Protein 2GUH (pdb70)

Secondary structure (DSSP, 8-state):
--HHHHHHHHHHHHHHHHHHS-GGG--HHHHHHHHTS-HHHHHHHHSSHHHHHHHHT--HHHHHHHT-S-STTTTT-----S---TT-SHHHHHH---TT-HHHHHHHHHHHH--HHHHHH--SS-HHHHHHH---HHHH-----TT--S-HHHHHHHHHHHHHHHHHT-/-HHHHHHHHHHHHHHHHHHS-GGG--HHHHHHHHTS-HHHHHHHHSSHHHHHHHHT--HHHHHHHT-S-STTTTT-----S---TT-SHHHHHH--TT-HHHHHHHHHHHHH--HHHHTT--SS-HHHHHHH---HHHH-----TT--S-HHHHHHHHHHHHHHHHH--

InterPro domains:
  IPR001647 DNA-binding HTH domain, TetR-type [PF00440] (22-68)
  IPR001647 DNA-binding HTH domain, TetR-type [PR00455] (22-35)
  IPR001647 DNA-binding HTH domain, TetR-type [PR00455] (43-66)
  IPR001647 DNA-binding HTH domain, TetR-type [PS50977] (16-76)
  IPR009057 Homedomain-like superfamily [SSF46689] (10-73)
  IPR036271 Tetracyclin repressor-like, C-terminal domain superfamily [SSF48498] (83-190)
  IPR041678 Tetracyclin repressor-like, C-terminal domain 16 [PF17920] (84-188)
  IPR050109 HTH-type, TetR-like transcriptional regulator [PTHR30055] (5-187)

Foldseek 3Di:
DDLVLLVVLLLVLLLVVLLPDALVPDDLCNSCVNSVHHSVSCCVVQNDSVSSLLVNLQCLVVCCQLVDDDLVCSLLCLLLQDQDALSPPSLVSSLVNDDPDVSNVSSVVNVLVSCVSQLVRADEPPSSVLSVVCVSVVSNPCHCDPPPDDHSVVSSVPGSVVNSVSRHYD/DCVLLVVLLLVLLLVDLLPDAPVPDDLCSSCVSSVHHSVVCCVVQVGNVSSLVVNLQCLVVLCQLQPDDLVCSLLCLLLQPQDALSPPSLVSSLCNPPVVVSNVSSVVNVLVSLVSLLVRADEPPSSVLSVVCVSVVNNPCHCDVVDDDHSVVSSVPGSVVNSDSRHYD

CATH classification: 1.10.357.10

B-factor: mean 20.3, std 11.41, range [4.67, 161.74]

Nearest PDB structures (foldseek):
  2guh-assembly1_B  TM=9.787E-01  e=1.534E-20  Rhodococcus jostii RHA1
  2fbq-assembly1_A-2  TM=5.665E-01  e=4.451E-04  Pseudomonas aeruginosa
  5cxg-assembly2_D  TM=4.916E-01  e=7.128E-04  Mycobacterium tuberculosis H37Rv
  3mvp-assembly1_A  TM=4.834E-01  e=3.534E-03  Streptococcus mutans UA159
  3bjb-assembly3_E  TM=4.569E-01  e=5.933E-03  Rhodococcus jostii RHA1

Radius of gyration: 21.1 Å; Cα contacts (8 Å, |Δi|>4): 459; chains: 2; bounding box: 45×63×52 Å

Organism: Rhodococcus jostii (strain RHA1) (NCBI:txid101510)

Sequence (339 aa):
RTAEEQQSRRSLIVDDAAGRRAFATRRPYRREITLKDIAEDAGVSAPLIIKYFGSKEEQQLFDALLVDFRAAAEEIVFSGPLDGLGERVSSFARPLEPYKPLSLLNILFSSGPSEESSSRRKKLRRANYSAQIDALAERLPGRRDARLRAELVSLTGLAVRRKQEEHHATGTPEEVVAHYAPLVQELLDGGTAEQSRSLIVDAAGRRAFATRPYREITLKDIAEDDAGVSAPLIIKYFGSKEQQLFDALLVDFRAAAEEIVFSGPLDGLGERVSSFARPLEPYKPLSLNILFSSGPSEEESSRKLRRANYSAQIDDALAERRLPGRRDARLRAELVSLTGLAVRRKQEEHATGTPEEVVAHYAPLVQEELLDGG

Structure (mmCIF, N/CA/C/O backbone):
data_2GUH
#
_entry.id   2GUH
#
_cell.length_a   42.259
_cell.length_b   72.130
_cell.length_c   133.875
_cell.angle_alpha   90.00
_cell.angle_beta   90.00
_cell.angle_gamma   90.00
#
_symmetry.space_group_name_H-M   'P 21 21 21'
#
loop_
_entity.id
_entity.type
_entity.pdbx_description
1 polymer 'Putative TetR-family transcriptional regulator'
2 non-polymer 'MAGNESIUM ION'
3 non-polymer 1,2-ETHANEDIOL
4 water water
#
loop_
_atom_site.group_PDB
_atom_site.id
_atom_site.type_symbol
_atom_site.label_atom_id
_atom_site.label_alt_id
_atom_site.label_comp_id
_atom_site.label_asym_id
_atom_site.label_entity_id
_atom_site.label_seq_id
_atom_site.pdbx_PDB_ins_code
_atom_site.Cartn_x
_atom_site.Cartn_y
_atom_site.Cartn_z
_atom_site.occupancy
_atom_site.B_iso_or_equiv
_atom_site.auth_seq_id
_atom_site.auth_comp_id
_atom_site.auth_asym_id
_atom_site.auth_atom_id
_atom_site.pdbx_PDB_model_num
ATOM 1 N N . ARG A 1 35 ? 39.631 -4.926 8.981 1.00 34.79 13 ARG A N 1
ATOM 2 C CA . ARG A 1 35 ? 38.852 -6.077 9.542 1.00 34.42 13 ARG A CA 1
ATOM 3 C C . ARG A 1 35 ? 37.353 -5.927 9.260 1.00 33.18 13 ARG A C 1
ATOM 4 O O . ARG A 1 35 ? 36.917 -6.002 8.107 1.00 33.27 13 ARG A O 1
ATOM 12 N N . THR A 1 36 ? 36.573 -5.718 10.317 1.00 31.59 14 THR A N 1
ATOM 13 C CA . THR A 1 36 ? 35.141 -5.449 10.196 1.00 30.27 14 THR A CA 1
ATOM 14 C C . THR A 1 36 ? 34.872 -4.026 9.670 1.00 29.16 14 THR A C 1
ATOM 15 O O . THR A 1 36 ? 35.793 -3.196 9.583 1.00 29.16 14 THR A O 1
ATOM 19 N N . ALA A 1 37 ? 33.609 -3.746 9.342 1.00 27.24 15 ALA A N 1
ATOM 20 C CA . ALA A 1 37 ? 33.157 -2.388 9.025 1.00 25.67 15 ALA A CA 1
ATOM 21 C C . ALA A 1 37 ? 33.424 -1.448 10.206 1.00 25.03 15 ALA A C 1
ATOM 22 O O . ALA A 1 37 ? 33.859 -0.311 10.022 1.00 23.97 15 ALA A O 1
ATOM 24 N N A GLU A 1 38 ? 33.111 -1.932 11.409 0.60 24.78 16 GLU A N 1
ATOM 25 N N B GLU A 1 38 ? 33.210 -1.965 11.414 0.40 24.22 16 GLU A N 1
ATOM 26 C CA A GLU A 1 38 ? 33.278 -1.169 12.646 0.60 24.99 16 GLU A CA 1
ATOM 27 C CA B GLU A 1 38 ? 33.485 -1.250 12.659 0.40 23.73 16 GLU A CA 1
ATOM 28 C C A GLU A 1 38 ? 34.741 -0.760 12.841 0.60 24.01 16 GLU A C 1
ATOM 29 C C B GLU A 1 38 ? 34.971 -0.915 12.800 0.40 23.20 16 GLU A C 1
ATOM 30 O O A GLU A 1 38 ? 35.033 0.392 13.198 0.60 23.60 16 GLU A O 1
ATOM 31 O O B GLU A 1 38 ? 35.342 0.208 13.183 0.40 22.84 16 GLU A O 1
ATOM 42 N N A GLN A 1 39 ? 35.654 -1.683 12.544 0.60 23.23 17 GLN A N 1
ATOM 43 N N B GLN A 1 39 ? 35.825 -1.882 12.475 0.40 22.74 17 GLN A N 1
ATOM 44 C CA A GLN A 1 39 ? 37.097 -1.429 12.644 0.60 22.49 17 GLN A CA 1
ATOM 45 C CA B GLN A 1 39 ? 37.264 -1.646 12.508 0.40 22.32 17 GLN A CA 1
ATOM 46 C C A GLN A 1 39 ? 37.701 -0.562 11.503 0.60 21.81 17 GLN A C 1
ATOM 47 C C B GLN A 1 39 ? 37.646 -0.543 11.522 0.40 21.57 17 GLN A C 1
ATOM 48 O O A GLN A 1 39 ? 38.646 0.208 11.739 0.60 21.86 17 GLN A O 1
ATOM 49 O O B GLN A 1 39 ? 38.354 0.403 11.880 0.40 21.44 17 GLN A O 1
ATOM 60 N N . SER A 1 40 ? 37.150 -0.662 10.290 1.00 20.60 18 SER A N 1
ATOM 61 C CA . SER A 1 40 ? 37.482 0.286 9.218 1.00 18.94 18 SER A CA 1
ATOM 62 C C . SER A 1 40 ? 37.047 1.709 9.593 1.00 17.37 18 SER A C 1
ATOM 63 O O . SER A 1 40 ? 37.799 2.669 9.388 1.00 17.12 18 SER A O 1
ATOM 66 N N A ARG A 1 41 ? 35.838 1.831 10.137 0.50 16.83 19 ARG A N 1
ATOM 67 N N B ARG A 1 41 ? 35.832 1.843 10.126 0.50 16.84 19 ARG A N 1
ATOM 68 C CA A ARG A 1 41 ? 35.322 3.119 10.560 0.50 16.01 19 ARG A CA 1
ATOM 69 C CA B ARG A 1 41 ? 35.329 3.139 10.567 0.50 16.01 19 ARG A CA 1
ATOM 70 C C A ARG A 1 41 ? 36.216 3.725 11.650 0.50 15.65 19 ARG A C 1
ATOM 71 C C B ARG A 1 41 ? 36.250 3.726 11.637 0.50 15.65 19 ARG A C 1
ATOM 72 O O A ARG A 1 41 ? 36.530 4.916 11.619 0.50 15.22 19 ARG A O 1
ATOM 73 O O B ARG A 1 41 ? 36.611 4.903 11.585 0.50 15.10 19 ARG A O 1
ATOM 88 N N . SER A 1 42 ? 36.665 2.886 12.582 1.00 15.71 20 SER A N 1
ATOM 89 C CA . SER A 1 42 ? 37.562 3.341 13.666 1.00 15.50 20 SER A CA 1
ATOM 90 C C . SER A 1 42 ? 38.867 3.922 13.117 1.00 15.04 20 SER A C 1
ATOM 91 O O . SER A 1 42 ? 39.328 4.985 13.568 1.00 14.84 20 SER A O 1
ATOM 94 N N . LEU A 1 43 ? 39.448 3.252 12.128 1.00 14.60 21 LEU A N 1
ATOM 95 C CA . LEU A 1 43 ? 40.695 3.696 11.523 1.00 14.51 21 LEU A CA 1
ATOM 96 C C . LEU A 1 43 ? 40.504 5.035 10.795 1.00 13.57 21 LEU A C 1
ATOM 97 O O . LEU A 1 43 ? 41.348 5.929 10.895 1.00 13.63 21 LEU A O 1
ATOM 102 N N . ILE A 1 44 ? 39.394 5.153 10.057 1.00 12.92 22 ILE A N 1
ATOM 103 C CA . ILE A 1 44 ? 39.035 6.386 9.353 1.00 12.17 22 ILE A CA 1
ATOM 104 C C . ILE A 1 44 ? 38.861 7.560 10.327 1.00 12.02 22 ILE A C 1
ATOM 105 O O . ILE A 1 44 ? 39.396 8.629 10.091 1.00 11.49 22 ILE A O 1
ATOM 110 N N . VAL A 1 45 ? 38.116 7.336 11.409 1.00 12.48 23 VAL A N 1
ATOM 111 C CA . VAL A 1 45 ? 37.821 8.380 12.382 1.00 13.42 23 VAL A CA 1
ATOM 112 C C . VAL A 1 45 ? 39.129 8.817 13.044 1.00 12.80 23 VAL A C 1
ATOM 113 O O . VAL A 1 45 ? 39.365 10.021 13.220 1.00 12.99 23 VAL A O 1
ATOM 117 N N A ASP A 1 46 ? 39.990 7.857 13.384 0.30 13.12 24 ASP A N 1
ATOM 118 N N B ASP A 1 46 ? 39.982 7.861 13.380 0.70 13.43 24 ASP A N 1
ATOM 119 C CA A ASP A 1 46 ? 41.306 8.163 13.965 0.30 13.26 24 ASP A CA 1
ATOM 120 C CA B ASP A 1 46 ? 41.263 8.208 13.977 0.70 13.99 24 ASP A CA 1
ATOM 121 C C A ASP A 1 46 ? 42.159 9.026 13.033 0.30 13.08 24 ASP A C 1
ATOM 122 C C B ASP A 1 46 ? 42.079 9.086 13.013 0.70 13.58 24 ASP A C 1
ATOM 123 O O A ASP A 1 46 ? 42.741 10.025 13.455 0.30 13.56 24 ASP A O 1
ATOM 124 O O B ASP A 1 46 ? 42.520 10.169 13.384 0.70 14.33 24 ASP A O 1
ATOM 133 N N . ALA A 1 47 ? 42.218 8.637 11.760 1.00 12.66 25 ALA A N 1
ATOM 134 C CA . ALA A 1 47 ? 43.014 9.361 10.787 1.00 12.02 25 ALA A CA 1
ATOM 135 C C . ALA A 1 47 ? 42.388 10.727 10.460 1.00 11.31 25 ALA A C 1
ATOM 136 O O . ALA A 1 47 ? 43.102 11.708 10.270 1.00 11.24 25 ALA A O 1
ATOM 138 N N . ALA A 1 48 ? 41.056 10.778 10.379 1.00 10.51 26 ALA A N 1
ATOM 139 C CA . ALA A 1 48 ? 40.377 12.025 10.040 1.00 10.63 26 ALA A CA 1
ATOM 140 C C . ALA A 1 48 ? 40.525 13.041 11.142 1.00 10.69 26 ALA A C 1
ATOM 141 O O . ALA A 1 48 ? 40.776 14.208 10.867 1.00 10.73 26 ALA A O 1
ATOM 143 N N . GLY A 1 49 ? 40.328 12.608 12.389 1.00 10.77 27 GLY A N 1
ATOM 144 C CA . GLY A 1 49 ? 40.536 13.510 13.523 1.00 11.82 27 GLY A CA 1
ATOM 145 C C . GLY A 1 49 ? 41.935 14.080 13.508 1.00 11.73 27 GLY A C 1
ATOM 146 O O . GLY A 1 49 ? 42.101 15.293 13.677 1.00 12.62 27 GLY A O 1
ATOM 147 N N A ARG A 1 50 ? 42.943 13.235 13.308 0.60 11.16 28 ARG A N 1
ATOM 148 N N B ARG A 1 50 ? 42.928 13.210 13.291 0.40 11.51 28 ARG A N 1
ATOM 149 C CA A ARG A 1 50 ? 44.314 13.723 13.278 0.60 11.90 28 ARG A CA 1
ATOM 150 C CA B ARG A 1 50 ? 44.345 13.590 13.225 0.40 12.07 28 ARG A CA 1
ATOM 151 C C A ARG A 1 50 ? 44.484 14.756 12.164 0.60 11.22 28 ARG A C 1
ATOM 152 C C B ARG A 1 50 ? 44.622 14.619 12.126 0.40 11.49 28 ARG A C 1
ATOM 153 O O A ARG A 1 50 ? 44.986 15.857 12.399 0.60 11.91 28 ARG A O 1
ATOM 154 O O B ARG A 1 50 ? 45.373 15.565 12.333 0.40 12.19 28 ARG A O 1
ATOM 169 N N . ALA A 1 51 ? 44.018 14.427 10.953 1.00 10.86 29 ALA A N 1
ATOM 170 C CA . ALA A 1 51 ? 44.182 15.372 9.856 1.00 10.99 29 ALA A CA 1
ATOM 171 C C . ALA A 1 51 ? 43.540 16.735 10.135 1.00 11.35 29 ALA A C 1
ATOM 172 O O . ALA A 1 51 ? 44.174 17.770 10.018 1.00 11.52 29 ALA A O 1
ATOM 174 N N . PHE A 1 52 ? 42.267 16.730 10.509 1.00 11.07 30 PHE A N 1
ATOM 175 C CA . PHE A 1 52 ? 41.566 17.990 10.748 1.00 11.45 30 PHE A CA 1
ATOM 176 C C . PHE A 1 52 ? 42.129 18.773 11.916 1.00 11.23 30 PHE A C 1
ATOM 177 O O . PHE A 1 52 ? 41.954 19.997 11.964 1.00 11.83 30 PHE A O 1
ATOM 185 N N . ALA A 1 53 ? 42.752 18.070 12.868 1.00 11.16 31 ALA A N 1
ATOM 186 C CA . ALA A 1 53 ? 43.321 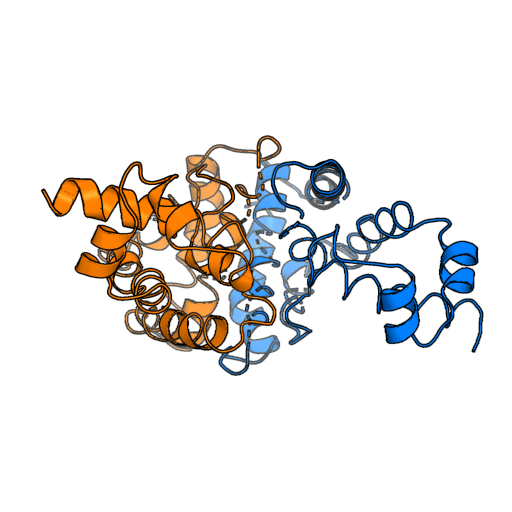18.719 14.038 1.00 12.00 31 ALA A CA 1
ATOM 187 C C . ALA A 1 53 ? 44.763 19.202 13.810 1.00 12.38 31 ALA A C 1
ATOM 188 O O . ALA A 1 53 ? 45.341 19.840 14.704 1.00 13.53 31 ALA A O 1
ATOM 190 N N . THR A 1 54 ? 45.344 18.905 12.643 1.00 13.30 32 THR A N 1
ATOM 191 C CA . THR A 1 54 ? 46.761 19.225 12.422 1.00 13.85 32 THR A CA 1
ATOM 192 C C . THR A 1 54 ? 47.098 20.011 11.151 1.00 15.03 32 THR A C 1
ATOM 193 O O . THR A 1 54 ? 48.210 20.535 11.019 1.00 15.62 32 THR A O 1
ATOM 197 N N A ARG A 1 55 ? 46.150 20.073 10.218 0.50 14.99 33 ARG A N 1
ATOM 198 N N B ARG A 1 55 ? 46.156 20.123 10.231 0.50 14.59 33 ARG A N 1
ATOM 199 C CA A ARG A 1 55 ? 46.329 20.838 8.970 0.50 16.34 33 ARG A CA 1
ATOM 200 C CA B ARG A 1 55 ? 46.398 21.006 9.094 0.50 15.31 33 ARG A CA 1
ATOM 201 C C A ARG A 1 55 ? 45.081 21.653 8.626 0.50 16.47 33 ARG A C 1
ATOM 202 C C B ARG A 1 55 ? 45.117 21.660 8.620 0.50 16.10 33 ARG A C 1
ATOM 203 O O A ARG A 1 55 ? 43.984 21.314 9.089 0.50 15.69 33 ARG A O 1
ATOM 204 O O B ARG A 1 55 ? 44.025 21.212 8.980 0.50 15.51 33 ARG A O 1
ATOM 219 N N . PRO A 1 56 ? 45.247 22.772 7.881 1.00 16.80 34 PRO A N 1
ATOM 220 C CA . PRO A 1 56 ? 44.085 23.542 7.431 1.00 18.25 34 PRO A CA 1
ATOM 221 C C . PRO A 1 56 ? 43.086 22.690 6.671 1.00 19.90 34 PRO A C 1
ATOM 222 O O . PRO A 1 56 ? 43.480 21.822 5.885 1.00 18.69 34 PRO A O 1
ATOM 226 N N . TYR A 1 57 ? 41.807 22.950 6.930 1.00 23.03 35 TYR A N 1
ATOM 227 C CA . TYR A 1 57 ? 40.708 22.256 6.274 1.00 26.61 35 TYR A CA 1
ATOM 228 C C . TYR A 1 57 ? 40.911 22.086 4.762 1.00 27.27 35 TYR A C 1
ATOM 229 O O . TYR A 1 57 ? 40.672 21.002 4.220 1.00 27.97 35 TYR A O 1
ATOM 238 N N A ARG A 1 58 ? 41.371 23.149 4.099 0.50 27.71 36 ARG A N 1
ATOM 239 N N B ARG A 1 58 ? 41.355 23.157 4.096 0.50 27.72 36 ARG A N 1
ATOM 240 C CA A ARG A 1 58 ? 41.565 23.145 2.644 0.50 27.71 36 ARG A CA 1
ATOM 241 C CA B ARG A 1 58 ? 41.583 23.154 2.642 0.50 27.73 36 ARG A CA 1
ATOM 242 C C A ARG A 1 58 ? 42.706 22.240 2.138 0.50 27.52 36 ARG A C 1
ATOM 243 C C B ARG A 1 58 ? 42.680 22.194 2.156 0.50 27.53 36 ARG A C 1
ATOM 244 O O A ARG A 1 58 ? 42.700 21.828 0.973 0.50 27.94 36 ARG A O 1
ATOM 245 O O B ARG A 1 58 ? 42.614 21.694 1.029 0.50 27.98 36 ARG A O 1
ATOM 260 N N . GLU A 1 59 ? 43.679 21.946 3.005 1.00 27.01 37 GLU A N 1
ATOM 261 C CA . GLU A 1 59 ? 44.834 21.097 2.659 1.00 26.27 37 GLU A CA 1
ATOM 262 C C . GLU A 1 59 ? 44.593 19.606 2.947 1.00 24.72 37 GLU A C 1
ATOM 263 O O . GLU A 1 59 ? 45.540 18.813 3.014 1.00 25.33 37 GLU A O 1
ATOM 269 N N . ILE A 1 60 ? 43.333 19.235 3.148 1.00 22.49 38 ILE A N 1
ATOM 270 C CA . ILE A 1 60 ? 43.000 17.864 3.501 1.00 19.73 38 ILE A CA 1
ATOM 271 C C . ILE A 1 60 ? 42.160 17.209 2.418 1.00 18.86 38 ILE A C 1
ATOM 272 O O . ILE A 1 60 ? 41.129 17.752 2.037 1.00 19.34 38 ILE A O 1
ATOM 277 N N . THR A 1 61 ? 42.605 16.041 1.965 1.00 18.14 39 THR A N 1
ATOM 278 C CA . THR A 1 61 ? 41.842 15.229 1.021 1.00 17.42 39 THR A CA 1
ATOM 279 C C . THR A 1 61 ? 41.445 13.893 1.642 1.00 16.55 39 THR A C 1
ATOM 280 O O . THR A 1 61 ? 42.126 13.375 2.546 1.00 16.29 39 THR A O 1
ATOM 284 N N . LEU A 1 62 ? 40.341 13.335 1.159 1.00 15.37 40 LEU A N 1
ATOM 285 C CA . LEU A 1 62 ? 39.948 11.983 1.545 1.00 14.91 40 LEU A CA 1
ATOM 286 C C . LEU A 1 62 ? 40.997 10.962 1.158 1.00 15.33 40 LEU A C 1
ATOM 287 O O . LEU A 1 62 ? 41.179 9.975 1.858 1.00 15.04 40 LEU A O 1
ATOM 292 N N . LYS A 1 63 ? 41.671 11.176 0.024 1.00 15.43 41 LYS A N 1
ATOM 293 C CA . LYS A 1 63 ? 42.762 10.290 -0.362 1.00 16.96 41 LYS A CA 1
ATOM 294 C C . LYS A 1 63 ? 43.843 10.229 0.718 1.00 16.77 41 LYS A C 1
ATOM 295 O O . LYS A 1 63 ? 44.288 9.148 1.092 1.00 17.55 41 LYS A O 1
ATOM 301 N N . ASP A 1 64 ? 44.246 11.385 1.223 1.00 17.34 42 ASP A N 1
ATOM 302 C CA . ASP A 1 64 ? 45.272 11.417 2.254 1.00 18.01 42 ASP A CA 1
ATOM 303 C C . ASP A 1 64 ? 44.805 10.796 3.579 1.00 16.92 42 ASP A C 1
ATOM 304 O O . ASP A 1 64 ? 45.556 10.031 4.200 1.00 17.51 42 ASP A O 1
ATOM 309 N N . ILE A 1 65 ? 43.571 11.088 3.990 1.00 15.53 43 ILE A N 1
ATOM 310 C CA . ILE A 1 65 ? 42.990 10.421 5.167 1.00 14.77 43 ILE A CA 1
ATOM 311 C C . ILE A 1 65 ? 42.965 8.896 4.991 1.00 15.09 43 ILE A C 1
ATOM 312 O O . ILE A 1 65 ? 43.357 8.159 5.894 1.00 14.97 43 ILE A O 1
ATOM 317 N N . ALA A 1 66 ? 42.535 8.435 3.812 1.00 15.16 44 ALA A N 1
ATOM 318 C CA . ALA A 1 66 ? 42.490 7.014 3.502 1.00 15.97 44 ALA A CA 1
ATOM 319 C C . ALA A 1 66 ? 43.890 6.387 3.578 1.00 16.43 44 ALA A C 1
ATOM 320 O O . ALA A 1 66 ? 44.056 5.304 4.128 1.00 17.08 44 ALA A O 1
ATOM 322 N N . GLU A 1 67 ? 44.884 7.094 3.047 1.00 17.81 45 GLU A N 1
ATOM 323 C CA . GLU A 1 67 ? 46.264 6.609 3.045 1.00 20.62 45 GLU A CA 1
ATOM 324 C C . GLU A 1 67 ? 46.749 6.432 4.484 1.00 20.24 45 GLU A C 1
ATOM 325 O O . GLU A 1 67 ? 47.264 5.381 4.850 1.00 20.79 45 GLU A O 1
ATOM 331 N N . ASP A 1 68 ? 46.519 7.440 5.313 1.00 20.46 46 ASP A N 1
ATOM 332 C CA . ASP A 1 68 ? 46.876 7.352 6.727 1.00 20.80 46 ASP A CA 1
ATOM 333 C C . ASP A 1 68 ? 46.109 6.250 7.483 1.00 20.04 46 ASP A C 1
ATOM 334 O O . ASP A 1 68 ? 46.672 5.595 8.361 1.00 20.30 46 ASP A O 1
ATOM 339 N N . ALA A 1 69 ? 44.827 6.056 7.154 1.00 19.42 47 ALA A N 1
ATOM 340 C CA . ALA A 1 69 ? 43.990 5.056 7.834 1.00 18.96 47 ALA A CA 1
ATOM 341 C C . ALA A 1 69 ? 44.314 3.631 7.385 1.00 19.53 47 ALA A C 1
ATOM 342 O O . ALA A 1 69 ? 44.067 2.666 8.113 1.00 20.26 47 ALA A O 1
ATOM 344 N N . GLY A 1 70 ? 44.848 3.515 6.173 1.00 19.48 48 GLY A N 1
ATOM 345 C CA . GLY A 1 70 ? 45.134 2.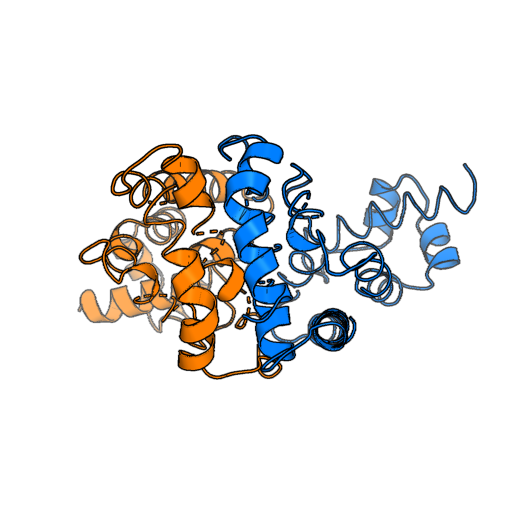223 5.573 1.00 20.34 48 GLY A CA 1
ATOM 346 C C . GLY A 1 70 ? 43.898 1.609 4.947 1.00 21.11 48 GLY A C 1
ATOM 347 O O . GLY A 1 70 ? 43.798 0.384 4.821 1.00 21.04 48 GLY A O 1
ATOM 348 N N . VAL A 1 71 ? 42.956 2.463 4.559 1.00 20.65 49 VAL A N 1
ATOM 349 C CA . VAL A 1 71 ? 41.746 2.026 3.879 1.00 21.42 49 VAL A CA 1
ATOM 350 C C . VAL A 1 71 ? 41.714 2.708 2.507 1.00 21.28 49 VAL A C 1
ATOM 351 O O . VAL A 1 71 ? 42.661 3.406 2.134 1.00 22.34 49 VAL A O 1
ATOM 355 N N . SER A 1 72 ? 40.648 2.504 1.747 1.00 20.87 50 SER A N 1
ATOM 356 C CA . SER A 1 72 ? 40.517 3.206 0.488 1.00 20.13 50 SER A CA 1
ATOM 357 C C . SER A 1 72 ? 39.573 4.383 0.631 1.00 18.74 50 SER A C 1
ATOM 358 O O . SER A 1 72 ? 38.706 4.387 1.501 1.00 18.93 50 SER A O 1
ATOM 361 N N . ALA A 1 73 ? 39.752 5.398 -0.207 1.00 17.87 51 ALA A N 1
ATOM 362 C CA . ALA A 1 73 ? 38.864 6.547 -0.162 1.00 15.92 51 ALA A CA 1
ATOM 363 C C . ALA A 1 73 ? 37.391 6.201 -0.427 1.00 15.03 51 ALA A C 1
ATOM 364 O O . ALA A 1 73 ? 36.515 6.760 0.228 1.00 13.82 51 ALA A O 1
ATOM 366 N N . PRO A 1 74 ? 37.097 5.305 -1.402 1.00 13.75 52 PRO A N 1
ATOM 367 C CA . PRO A 1 74 ? 35.688 4.907 -1.525 1.00 13.19 52 PRO A CA 1
ATOM 368 C C . PRO A 1 74 ? 35.059 4.362 -0.246 1.00 13.28 52 PRO A C 1
ATOM 369 O O . PRO A 1 74 ? 33.849 4.516 -0.026 1.00 12.71 52 PRO A O 1
ATOM 373 N N . LEU A 1 75 ? 35.872 3.743 0.610 1.00 14.57 53 LEU A N 1
ATOM 374 C CA . LEU A 1 75 ? 35.357 3.260 1.866 1.00 15.95 53 LEU A CA 1
ATOM 375 C C . LEU A 1 75 ? 34.943 4.426 2.783 1.00 15.52 53 LEU A C 1
ATOM 376 O O . LEU A 1 75 ? 33.910 4.365 3.454 1.00 16.25 53 LEU A O 1
ATOM 381 N N . ILE A 1 76 ? 35.729 5.498 2.798 1.00 14.37 54 ILE A N 1
ATOM 382 C CA . ILE A 1 76 ? 35.346 6.686 3.567 1.00 14.10 54 ILE A CA 1
ATOM 383 C C . ILE A 1 76 ? 34.005 7.220 3.063 1.00 14.19 54 ILE A C 1
ATOM 384 O O . ILE A 1 76 ? 33.141 7.563 3.856 1.00 15.05 54 ILE A O 1
ATOM 389 N N . ILE A 1 77 ? 33.807 7.241 1.742 1.00 14.30 55 ILE A N 1
ATOM 390 C CA . ILE A 1 77 ? 32.541 7.713 1.181 1.00 15.22 55 ILE A CA 1
ATOM 391 C C . ILE A 1 77 ? 31.351 6.815 1.570 1.00 15.83 55 ILE A C 1
ATOM 392 O O . ILE A 1 77 ? 30.271 7.313 1.892 1.00 16.18 55 ILE A O 1
ATOM 397 N N . LYS A 1 78 ? 31.572 5.503 1.568 1.00 16.32 56 LYS A N 1
ATOM 398 C CA . LYS A 1 78 ? 30.565 4.534 2.004 1.00 17.74 56 LYS A CA 1
ATOM 399 C C . LYS A 1 78 ? 30.074 4.842 3.416 1.00 18.09 56 LYS A C 1
ATOM 400 O O . LYS A 1 78 ? 28.877 4.838 3.685 1.00 17.74 56 LYS A O 1
ATOM 406 N N . TYR A 1 79 ? 31.017 5.107 4.310 1.00 18.26 57 TYR A N 1
ATOM 407 C CA . TYR A 1 79 ? 30.690 5.269 5.719 1.00 19.35 57 TYR A CA 1
ATOM 408 C C . TYR A 1 79 ? 30.297 6.679 6.111 1.00 19.54 57 TYR A C 1
ATOM 409 O O . TYR A 1 79 ? 29.557 6.863 7.077 1.00 19.43 57 TYR A O 1
ATOM 418 N N . PHE A 1 80 ? 30.800 7.673 5.378 1.00 19.40 58 PHE A N 1
ATOM 419 C CA . PHE A 1 80 ? 30.602 9.077 5.751 1.00 20.40 58 PHE A CA 1
ATOM 420 C C . PHE A 1 80 ? 30.004 9.987 4.694 1.00 20.86 58 PHE A C 1
ATOM 421 O O . PHE A 1 80 ? 29.538 11.069 5.024 1.00 22.25 58 PHE A O 1
ATOM 429 N N . GLY A 1 81 ? 30.020 9.573 3.432 1.00 19.98 59 GLY A N 1
ATOM 430 C CA . GLY A 1 81 ? 29.355 10.336 2.379 1.00 18.88 59 GLY A CA 1
ATOM 431 C C . GLY A 1 81 ? 30.200 11.351 1.637 1.00 18.06 59 GLY A C 1
ATOM 432 O O . GLY A 1 81 ? 30.173 11.404 0.415 1.00 18.44 59 GLY A O 1
ATOM 433 N N . SER A 1 82 ? 30.949 12.168 2.374 1.00 15.72 60 SER A N 1
ATOM 434 C CA . SER A 1 82 ? 31.736 13.256 1.786 1.00 15.38 60 SER A CA 1
ATOM 435 C C . SER A 1 82 ? 32.709 13.798 2.824 1.00 15.37 60 SER A C 1
ATOM 436 O O . SER A 1 82 ? 32.556 13.511 4.006 1.00 15.35 60 SER A O 1
ATOM 439 N N . LYS A 1 83 ? 33.682 14.595 2.383 1.00 15.38 61 LYS A N 1
ATOM 440 C CA . LYS A 1 83 ? 34.616 15.283 3.283 1.00 16.20 61 LYS A CA 1
ATOM 441 C C . LYS A 1 83 ? 33.871 16.168 4.299 1.00 15.69 61 LYS A C 1
ATOM 442 O O . LYS A 1 83 ? 34.186 16.147 5.489 1.00 15.47 61 LYS A O 1
ATOM 448 N N A GLU A 1 84 ? 32.889 16.948 3.843 0.50 15.65 62 GLU A N 1
ATOM 449 N N B GLU A 1 84 ? 32.876 16.903 3.817 0.50 15.74 62 GLU A N 1
ATOM 450 C CA A GLU A 1 84 ? 32.109 17.816 4.744 0.50 15.75 62 GLU A CA 1
ATOM 451 C CA B GLU A 1 84 ? 32.082 17.792 4.651 0.50 15.69 62 GLU A CA 1
ATOM 452 C C A GLU A 1 84 ? 31.385 17.019 5.824 0.50 15.05 62 GLU A C 1
ATOM 453 C C B GLU A 1 84 ? 31.311 17.012 5.718 0.50 15.59 62 GLU A C 1
ATOM 454 O O A GLU A 1 84 ? 31.351 17.403 6.993 0.50 14.43 62 GLU A O 1
ATOM 455 O O B GLU A 1 84 ? 31.260 17.414 6.885 0.50 15.03 62 GLU A O 1
ATOM 466 N N A GLN A 1 85 ? 30.788 15.910 5.425 0.50 14.67 63 GLN A N 1
ATOM 467 N N B GLN A 1 85 ? 30.724 15.886 5.332 0.50 15.69 63 GLN A N 1
ATOM 468 C CA A GLN A 1 85 ? 30.026 15.094 6.358 0.50 13.42 63 GLN A CA 1
ATOM 469 C CA B GLN A 1 85 ? 30.001 15.069 6.303 0.50 15.46 63 GLN A CA 1
ATOM 470 C C A GLN A 1 85 ? 30.922 14.353 7.347 0.50 13.30 63 GLN A C 1
ATOM 471 C C B GLN A 1 85 ? 30.938 14.426 7.337 0.50 14.30 63 GLN A C 1
ATOM 472 O O A GLN A 1 85 ? 30.530 14.108 8.489 0.50 12.46 63 GLN A O 1
ATOM 473 O O B GLN A 1 85 ? 30.592 14.334 8.510 0.50 13.46 63 GLN A O 1
ATOM 484 N N . LEU A 1 86 ? 32.117 13.990 6.897 1.00 12.83 64 LEU A N 1
ATOM 485 C CA . LEU A 1 86 ? 33.126 13.430 7.796 1.00 12.94 64 LEU A CA 1
ATOM 486 C C . LEU A 1 86 ? 33.512 14.495 8.824 1.00 12.52 64 LEU A C 1
ATOM 487 O O . LEU A 1 86 ? 33.565 14.228 10.018 1.00 12.48 64 LEU A O 1
ATOM 492 N N . PHE A 1 87 ? 33.779 15.708 8.353 1.00 12.52 65 PHE A N 1
ATOM 493 C CA . PHE A 1 87 ? 34.089 16.819 9.263 1.00 12.44 65 PHE A CA 1
ATOM 494 C C . PHE A 1 87 ? 32.962 17.007 10.276 1.00 12.19 65 PHE A C 1
ATOM 495 O O . PHE A 1 87 ? 33.215 17.115 11.496 1.00 13.26 65 PHE A O 1
ATOM 503 N N . ASP A 1 88 ? 31.717 17.020 9.795 1.00 12.42 66 ASP A N 1
ATOM 504 C CA . ASP A 1 88 ? 30.565 17.205 10.700 1.00 13.31 66 ASP A CA 1
ATOM 505 C C . ASP A 1 88 ? 30.504 16.122 11.796 1.00 13.27 66 ASP A C 1
ATOM 506 O O . ASP A 1 88 ? 30.175 16.418 12.952 1.00 14.29 66 ASP A O 1
ATOM 511 N N . ALA A 1 89 ? 30.834 14.876 11.454 1.00 12.60 67 ALA A N 1
ATOM 512 C CA . ALA A 1 89 ? 30.929 13.797 12.426 1.00 12.44 67 ALA A CA 1
ATOM 513 C C . ALA A 1 89 ? 31.995 14.084 13.488 1.00 12.63 67 ALA A C 1
ATOM 514 O O . ALA A 1 89 ? 31.796 13.819 14.682 1.00 13.76 67 ALA A O 1
ATOM 516 N N A LEU A 1 90 ? 33.135 14.597 13.053 0.50 12.13 68 LEU A N 1
ATOM 517 N N B LEU A 1 90 ? 33.118 14.639 13.043 0.50 12.40 68 LEU A N 1
ATOM 518 C CA A LEU A 1 90 ? 34.210 14.844 13.993 0.50 12.05 68 LEU A CA 1
ATOM 519 C CA B LEU A 1 90 ? 34.259 14.894 13.915 0.50 12.47 68 LEU A CA 1
ATOM 520 C C A LEU A 1 90 ? 33.849 15.935 14.984 0.50 12.13 68 LEU A C 1
ATOM 521 C C B LEU A 1 90 ? 34.093 16.112 14.816 0.50 12.38 68 LEU A C 1
ATOM 522 O O A LEU A 1 90 ? 34.242 15.844 16.155 0.50 12.76 68 LEU A O 1
ATOM 523 O O B LEU A 1 90 ? 34.890 16.308 15.746 0.50 11.86 68 LEU A O 1
ATOM 532 N N . VAL A 1 91 ? 33.087 16.936 14.523 1.00 12.29 69 VAL A N 1
ATOM 533 C CA . VAL A 1 91 ? 32.755 18.094 15.375 1.00 12.42 69 VAL A CA 1
ATOM 534 C C . VAL A 1 91 ? 31.386 17.948 16.044 1.00 13.19 69 VAL A C 1
ATOM 535 O O . VAL A 1 91 ? 30.813 18.942 16.507 1.00 14.34 69 VAL A O 1
ATOM 539 N N . ASP A 1 92 ? 30.875 16.720 16.063 1.00 11.57 70 ASP A N 1
ATOM 540 C CA . ASP A 1 92 ? 29.705 16.354 16.857 1.00 11.83 70 ASP A CA 1
ATOM 541 C C . ASP A 1 92 ? 30.254 15.912 18.201 1.00 12.70 70 ASP A C 1
ATOM 542 O O . ASP A 1 92 ? 30.802 14.808 18.345 1.00 14.13 70 ASP A O 1
ATOM 547 N N . PHE A 1 93 ? 30.110 16.795 19.181 1.00 10.79 71 PHE A N 1
ATOM 548 C CA . PHE A 1 93 ? 30.674 16.578 20.509 1.00 10.35 71 PHE A CA 1
ATOM 549 C C . PHE A 1 93 ? 29.763 15.853 21.494 1.00 10.61 71 PHE A C 1
ATOM 550 O O . PHE A 1 93 ? 30.090 15.755 22.675 1.00 10.62 71 PHE A O 1
ATOM 558 N N . ARG A 1 94 ? 28.662 15.284 21.016 1.00 10.62 72 ARG A N 1
ATOM 559 C CA . ARG A 1 94 ? 27.761 14.611 21.950 1.00 11.20 72 ARG A CA 1
ATOM 560 C C . ARG A 1 94 ? 28.414 13.407 22.620 1.00 11.33 72 ARG A C 1
ATOM 561 O O . ARG A 1 94 ? 28.217 13.196 23.826 1.00 12.42 72 ARG A O 1
ATOM 569 N N . ALA A 1 95 ? 29.189 12.625 21.870 1.00 12.83 73 ALA A N 1
ATOM 570 C CA . ALA A 1 95 ? 29.849 11.470 22.500 1.00 12.97 73 ALA A CA 1
ATOM 571 C C . ALA A 1 95 ? 30.896 11.932 23.508 1.00 12.87 73 ALA A C 1
ATOM 572 O O . ALA A 1 95 ? 30.979 11.383 24.623 1.00 12.05 73 ALA A O 1
ATOM 574 N N . ALA A 1 96 ? 31.666 12.957 23.140 1.00 11.97 74 ALA A N 1
ATOM 575 C CA . ALA A 1 96 ? 32.654 13.518 24.067 1.00 11.84 74 ALA A CA 1
ATOM 576 C C . ALA A 1 96 ? 31.964 13.969 25.361 1.00 12.48 74 ALA A C 1
ATOM 577 O O . ALA A 1 96 ? 32.480 13.787 26.454 1.00 12.69 74 ALA A O 1
ATOM 579 N N . ALA A 1 97 ? 30.785 14.605 25.235 1.00 11.97 75 ALA A N 1
ATOM 580 C CA . ALA A 1 97 ? 30.108 15.076 26.42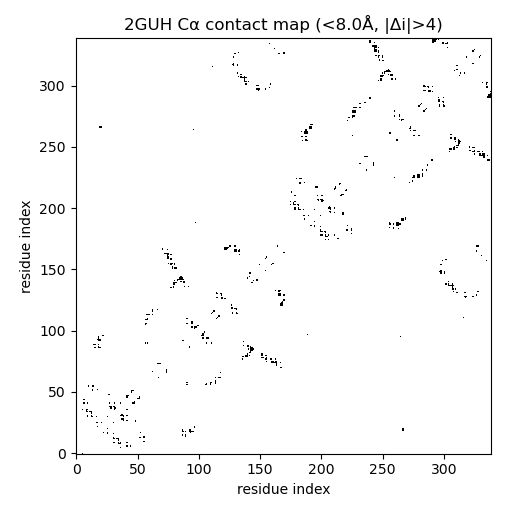8 1.00 12.47 75 ALA A CA 1
ATOM 581 C C . ALA A 1 97 ? 29.634 13.916 27.285 1.00 12.81 75 ALA A C 1
ATOM 582 O O . ALA A 1 97 ? 29.646 14.011 28.506 1.00 13.35 75 ALA A O 1
ATOM 584 N N A GLU A 1 98 ? 29.202 12.822 26.654 0.50 12.88 76 GLU A N 1
ATOM 585 N N B GLU A 1 98 ? 29.230 12.822 26.640 0.50 12.62 76 GLU A N 1
ATOM 586 C CA A GLU A 1 98 ? 28.765 11.628 27.408 0.50 14.01 76 GLU A CA 1
ATOM 587 C CA B GLU A 1 98 ? 28.770 11.611 27.348 0.50 13.39 76 GLU A CA 1
ATOM 588 C C A GLU A 1 98 ? 29.918 11.093 28.243 0.50 13.97 76 GLU A C 1
ATOM 589 C C B GLU A 1 98 ? 29.880 10.982 28.165 0.50 13.64 76 GLU A C 1
ATOM 590 O O A GLU A 1 98 ? 29.745 10.739 29.413 0.50 15.37 76 GLU A O 1
ATOM 591 O O B GLU A 1 98 ? 29.633 10.455 29.249 0.50 14.98 76 GLU A O 1
ATOM 602 N N . ILE A 1 99 ? 31.097 11.069 27.638 1.00 13.05 77 ILE A N 1
ATOM 603 C CA . ILE A 1 99 ? 32.296 10.582 28.316 1.00 13.62 77 ILE A CA 1
ATOM 604 C C . ILE A 1 99 ? 32.702 11.540 29.433 1.00 13.28 77 ILE A C 1
ATOM 605 O O . ILE A 1 99 ? 32.828 11.141 30.595 1.00 16.01 77 ILE A O 1
ATOM 610 N N . VAL A 1 100 ? 32.892 12.814 29.101 1.00 11.77 78 VAL A N 1
ATOM 611 C CA . VAL A 1 100 ? 33.495 13.727 30.076 1.00 12.38 78 VAL A CA 1
ATOM 612 C C . VAL A 1 100 ? 32.583 14.049 31.248 1.00 12.70 78 VAL A C 1
ATOM 613 O O . VAL A 1 100 ? 33.066 14.259 32.370 1.00 13.63 78 VAL A O 1
ATOM 617 N N . PHE A 1 101 ? 31.268 14.078 31.017 1.00 12.54 79 PHE A N 1
ATOM 618 C CA . PHE A 1 101 ? 30.318 14.483 32.077 1.00 12.86 79 PHE A CA 1
ATOM 619 C C . PHE A 1 101 ? 29.543 13.330 32.691 1.00 13.39 79 PHE A C 1
ATOM 620 O O . PHE A 1 101 ? 28.539 13.542 33.378 1.00 14.79 79 PHE A O 1
ATOM 628 N N . SER A 1 102 ? 29.954 12.112 32.390 1.00 13.71 80 SER A N 1
ATOM 629 C CA . SER A 1 102 ? 29.294 10.930 32.928 1.00 14.53 80 SER A CA 1
ATOM 630 C C . SER A 1 102 ? 29.365 10.868 34.458 1.00 13.51 80 SER A C 1
ATOM 631 O O . SER A 1 102 ? 30.363 11.286 35.071 1.00 13.20 80 SER A O 1
ATOM 634 N N . GLY A 1 103 ? 28.309 10.296 35.048 1.00 14.35 81 GLY A N 1
ATOM 635 C CA . GLY A 1 103 ? 28.265 10.045 36.456 1.00 13.36 81 GLY A CA 1
ATOM 636 C C . GLY A 1 103 ? 27.819 11.199 37.320 1.00 12.94 81 GLY A C 1
ATOM 637 O O . GLY A 1 103 ? 27.508 12.293 36.810 1.00 13.19 81 GLY A O 1
ATOM 638 N N . PRO A 1 104 ? 27.790 10.982 38.626 1.00 13.22 82 PRO A N 1
ATOM 639 C CA . PRO A 1 104 ? 27.354 12.009 39.555 1.00 12.87 82 PRO A CA 1
ATOM 640 C C . PRO A 1 104 ? 28.317 13.194 39.578 1.00 13.29 82 PRO A C 1
ATOM 641 O O . PRO A 1 104 ? 29.506 13.043 39.302 1.00 12.31 82 PRO A O 1
ATOM 645 N N . LEU A 1 105 ? 27.808 14.365 39.954 1.00 14.06 83 LEU A N 1
ATOM 646 C CA . LEU A 1 105 ? 28.673 15.529 40.128 1.00 14.06 83 LEU A CA 1
ATOM 647 C C . LEU A 1 105 ? 29.723 15.300 41.225 1.00 13.77 83 LEU A C 1
ATOM 648 O O . LEU A 1 105 ? 30.845 15.784 41.120 1.00 12.59 83 LEU A O 1
ATOM 653 N N . ASP A 1 106 ? 29.368 14.511 42.237 1.00 13.68 84 ASP A N 1
ATOM 654 C CA . ASP A 1 106 ? 30.313 14.107 43.276 1.00 13.55 84 ASP A CA 1
ATOM 655 C C . ASP A 1 106 ? 31.488 13.341 42.651 1.00 12.97 84 ASP A C 1
ATOM 656 O O . ASP A 1 106 ? 31.290 12.284 42.035 1.00 12.74 84 ASP A O 1
ATOM 661 N N . GLY A 1 107 ? 32.690 13.891 42.793 1.00 11.80 85 GLY A N 1
ATOM 662 C CA . GLY A 1 107 ? 33.886 13.262 42.242 1.00 11.20 85 GLY A CA 1
ATOM 663 C C . GLY A 1 107 ? 34.110 13.526 40.775 1.00 10.56 85 GLY A C 1
ATOM 664 O O . GLY A 1 107 ? 35.113 13.076 40.206 1.00 11.54 85 GLY A O 1
ATOM 665 N N . LEU A 1 108 ? 33.220 14.276 40.134 1.00 10.13 86 LEU A N 1
ATOM 666 C CA . LEU A 1 108 ? 33.384 14.493 38.706 1.00 10.11 86 LEU A CA 1
ATOM 667 C C . LEU A 1 108 ? 34.633 15.308 38.384 1.00 10.55 86 LEU A C 1
ATOM 668 O O . LEU A 1 108 ? 35.270 15.091 37.353 1.00 10.37 86 LEU A O 1
ATOM 673 N N . GLY A 1 109 ? 35.003 16.244 39.259 1.00 10.46 87 GLY A N 1
ATOM 674 C CA . GLY A 1 109 ? 36.210 17.020 39.025 1.00 10.27 87 GLY A CA 1
ATOM 675 C C . GLY A 1 109 ? 37.431 16.149 38.847 1.00 9.16 87 GLY A C 1
ATOM 676 O O . GLY A 1 109 ? 38.222 16.346 37.920 1.00 10.09 87 GLY A O 1
ATOM 677 N N . GLU A 1 110 ? 37.594 15.194 39.748 1.00 9.53 88 GLU A N 1
ATOM 678 C CA . GLU A 1 110 ? 38.723 14.280 39.712 1.00 9.63 88 GLU A CA 1
ATOM 679 C C . GLU A 1 110 ? 38.671 13.403 38.453 1.00 10.08 88 GLU A C 1
ATOM 680 O O . GLU A 1 110 ? 39.703 13.151 37.799 1.00 10.09 88 GLU A O 1
ATOM 686 N N . ARG A 1 111 ? 37.466 12.950 38.096 1.00 9.76 89 ARG A N 1
ATOM 687 C CA . ARG A 1 111 ? 37.363 12.097 36.934 1.00 9.77 89 ARG A CA 1
ATOM 688 C C . ARG A 1 111 ? 37.738 12.879 35.678 1.00 10.14 89 ARG A C 1
ATOM 689 O O . ARG A 1 111 ? 38.414 12.364 34.785 1.00 9.80 89 ARG A O 1
ATOM 713 N N . VAL A 1 113 ? 39.691 15.651 35.461 1.00 9.81 91 VAL A N 1
ATOM 714 C CA . VAL A 1 113 ? 41.123 15.997 35.426 1.00 9.41 91 VAL A CA 1
ATOM 715 C C . VAL A 1 113 ? 41.946 14.783 35.078 1.00 9.94 91 VAL A C 1
ATOM 716 O O . VAL A 1 113 ? 42.906 14.900 34.320 1.00 9.79 91 VAL A O 1
ATOM 720 N N A SER A 1 114 ? 41.484 13.612 35.522 0.50 8.19 92 SER A N 1
ATOM 721 N N B SER A 1 114 ? 41.616 13.623 35.656 0.50 10.49 92 SER A N 1
ATOM 722 C CA A SER A 1 114 ? 42.151 12.368 35.163 0.50 7.63 92 SER A CA 1
ATOM 723 C CA B SER A 1 114 ? 42.422 12.419 35.392 0.50 11.57 92 SER A CA 1
ATOM 724 C C A SER A 1 114 ? 42.192 12.137 33.661 0.50 8.48 92 SER A C 1
ATOM 725 C C B SER A 1 114 ? 42.519 12.219 33.872 0.50 12.11 92 SER A C 1
ATOM 726 O O A SER A 1 114 ? 43.219 11.630 33.156 0.50 9.71 92 SER A O 1
ATOM 727 O O B SER A 1 114 ? 43.604 11.983 33.305 0.50 12.23 92 SER A O 1
ATOM 748 N N . PHE A 1 116 ? 41.933 14.546 31.260 1.00 10.96 94 PHE A N 1
ATOM 749 C CA . PHE A 1 116 ? 42.647 15.620 30.562 1.00 10.84 94 PHE A CA 1
ATOM 750 C C . PHE A 1 116 ? 44.114 15.678 30.946 1.00 10.47 94 PHE A C 1
ATOM 751 O O . PHE A 1 116 ? 44.886 16.342 30.250 1.00 11.46 94 PHE A O 1
ATOM 759 N N . ALA A 1 117 ? 44.476 15.010 32.050 1.00 11.02 95 ALA A N 1
ATOM 760 C CA . ALA A 1 117 ? 45.896 14.914 32.479 1.00 10.82 95 ALA A CA 1
ATOM 761 C C . ALA A 1 117 ? 46.639 13.792 31.768 1.00 11.21 95 ALA A C 1
ATOM 762 O O . ALA A 1 117 ? 47.868 13.713 31.910 1.00 12.39 95 ALA A O 1
ATOM 764 N N . ARG A 1 118 ? 45.946 12.901 31.062 1.00 10.82 96 ARG A N 1
ATOM 765 C CA . ARG A 1 118 ? 46.668 11.838 30.352 1.00 12.21 96 ARG A CA 1
ATOM 766 C C . ARG A 1 118 ? 47.549 12.430 29.273 1.00 13.04 96 ARG A C 1
ATOM 767 O O . ARG A 1 118 ? 47.133 13.356 28.585 1.00 12.52 96 ARG A O 1
ATOM 775 N N . PRO A 1 119 ? 48.767 11.877 29.088 1.00 13.81 97 PRO A N 1
ATOM 776 C CA . PRO A 1 119 ? 49.719 12.400 28.098 1.00 15.11 97 PRO A CA 1
ATOM 777 C C . PRO A 1 119 ? 49.394 11.943 26.677 1.00 14.47 97 PRO A C 1
ATOM 778 O O . PRO A 1 119 ? 50.075 11.063 26.135 1.00 15.96 97 PRO A O 1
ATOM 782 N N . LEU A 1 120 ? 48.329 12.491 26.096 1.00 14.01 98 LEU A N 1
ATOM 783 C CA . LEU A 1 120 ? 47.862 12.094 24.771 1.00 14.47 98 LEU A CA 1
ATOM 784 C C . LEU A 1 120 ? 48.551 12.946 23.703 1.00 14.70 98 LEU A C 1
ATOM 785 O O . LEU A 1 120 ? 49.418 13.750 24.013 1.00 15.00 98 LEU A O 1
ATOM 790 N N . GLU A 1 121 ? 48.150 12.746 22.456 1.00 15.70 99 GLU A N 1
ATOM 791 C CA . GLU A 1 121 ? 48.817 13.416 21.348 1.00 16.46 99 GLU A CA 1
ATOM 792 C C . GLU A 1 121 ? 48.661 14.930 21.432 1.00 15.06 99 GLU A C 1
ATOM 793 O O . GLU A 1 121 ? 47.653 15.435 21.960 1.00 15.04 99 GLU A O 1
ATOM 799 N N . PRO A 1 122 ? 49.635 15.687 20.894 1.00 14.98 100 PRO A N 1
ATOM 800 C CA . PRO A 1 122 ? 49.580 17.144 20.966 1.00 15.04 100 PRO A CA 1
ATOM 801 C C . PRO A 1 122 ? 48.415 17.787 20.210 1.00 13.58 100 PRO A C 1
ATOM 802 O O . PRO A 1 122 ? 48.175 18.988 20.401 1.00 14.36 100 PRO A O 1
ATOM 806 N N . TYR A 1 123 ? 47.679 17.005 19.410 1.00 13.67 101 TYR A N 1
ATOM 807 C CA . TYR A 1 123 ? 46.533 17.524 18.685 1.00 13.12 101 TYR A CA 1
ATOM 808 C C . TYR A 1 123 ? 45.218 17.179 19.347 1.00 12.59 101 TYR A C 1
ATOM 809 O O . TYR A 1 123 ? 44.172 17.409 18.747 1.00 12.78 101 TYR A O 1
ATOM 818 N N . LYS A 1 124 ? 45.261 16.622 20.571 1.00 13.07 102 LYS A N 1
ATOM 819 C CA . LYS A 1 124 ? 44.031 16.368 21.329 1.00 13.64 102 LYS A CA 1
ATOM 820 C C . LYS A 1 124 ? 44.020 17.317 22.531 1.00 14.47 102 LYS A C 1
ATOM 821 O O . LYS A 1 124 ? 45.038 17.513 23.151 1.00 14.24 102 LYS A O 1
ATOM 827 N N . PRO A 1 125 ? 42.831 17.852 22.896 1.00 15.39 103 PRO A N 1
ATOM 828 C CA . PRO A 1 125 ? 41.502 17.552 22.399 1.00 15.60 103 PRO A CA 1
ATOM 829 C C . PRO A 1 125 ? 41.241 18.055 20.986 1.00 14.61 103 PRO A C 1
ATOM 830 O O . PRO A 1 125 ? 41.655 19.156 20.612 1.00 13.93 103 PRO A O 1
ATOM 834 N N . LEU A 1 126 ? 40.502 17.245 20.236 1.00 13.36 104 LEU A N 1
ATOM 835 C CA . LEU A 1 126 ? 40.145 17.597 18.868 1.00 13.77 104 LEU A CA 1
ATOM 836 C C . LEU A 1 126 ? 39.327 18.871 18.803 1.00 14.30 104 LEU A C 1
ATOM 837 O O . LEU A 1 126 ? 39.456 19.636 17.867 1.00 14.04 104 LEU A O 1
ATOM 842 N N . SER A 1 127 ? 38.456 19.105 19.782 1.00 13.97 105 SER A N 1
ATOM 843 C CA . SER A 1 127 ? 37.607 20.303 19.734 1.00 14.24 105 SER A CA 1
ATOM 844 C C . SER A 1 127 ? 38.418 21.564 19.462 1.00 14.00 105 SER A C 1
ATOM 845 O O . SER A 1 127 ? 38.165 22.295 18.488 1.00 14.77 105 SER A O 1
ATOM 848 N N A LEU A 1 128 ? 39.404 21.823 20.334 0.50 14.01 106 LEU A N 1
ATOM 849 N N B LEU A 1 128 ? 39.419 21.793 20.315 0.50 13.98 106 LEU A N 1
ATOM 850 C CA A LEU A 1 128 ? 40.231 23.027 20.206 0.50 13.34 106 LEU A CA 1
ATOM 851 C CA B LEU A 1 128 ? 40.227 23.000 20.221 0.50 13.32 106 LEU A CA 1
ATOM 852 C C A LEU A 1 128 ? 41.175 22.939 19.020 0.50 12.72 106 LEU A C 1
ATOM 853 C C B LEU A 1 128 ? 41.190 22.939 19.047 0.50 12.73 106 LEU A C 1
ATOM 854 O O A LEU A 1 128 ? 41.335 23.902 18.298 0.50 13.24 106 LEU A O 1
ATOM 855 O O B LEU A 1 128 ? 41.365 23.917 18.353 0.50 13.22 106 LEU A O 1
ATOM 864 N N . ASN A 1 129 ? 41.788 21.774 18.808 1.00 12.47 107 ASN A N 1
ATOM 865 C CA . ASN A 1 129 ? 42.768 21.673 17.752 1.00 11.20 107 ASN A CA 1
ATOM 866 C C . ASN A 1 129 ? 42.170 21.821 16.380 1.00 11.56 107 ASN A C 1
ATOM 867 O O . ASN A 1 129 ? 42.731 22.528 15.542 1.00 12.11 107 ASN A O 1
ATOM 872 N N . ILE A 1 130 ? 40.992 21.226 16.164 1.00 11.48 108 ILE A N 1
ATOM 873 C CA . ILE A 1 130 ? 40.311 21.423 14.883 1.00 11.94 108 ILE A CA 1
ATOM 874 C C . ILE A 1 130 ? 39.881 22.904 14.722 1.00 12.44 108 ILE A C 1
ATOM 875 O O . ILE A 1 130 ? 39.993 23.479 13.633 1.00 13.78 108 ILE A O 1
ATOM 880 N N . LEU A 1 131 ? 39.476 23.518 15.835 1.00 13.42 109 LEU A N 1
ATOM 881 C CA . LEU A 1 131 ? 39.133 24.941 15.810 1.00 14.93 109 LEU A CA 1
ATOM 882 C C . LEU A 1 131 ? 40.340 25.763 15.393 1.00 15.93 109 LEU A C 1
ATOM 883 O O . LEU A 1 131 ? 40.199 26.653 14.564 1.00 15.95 109 LEU A O 1
ATOM 888 N N . PHE A 1 132 ? 41.516 25.447 15.941 1.00 15.43 110 PHE A N 1
ATOM 889 C CA . PHE A 1 132 ? 42.733 26.222 15.594 1.00 16.90 110 PHE A CA 1
ATOM 890 C C . PHE A 1 132 ? 43.051 26.138 14.100 1.00 17.55 110 PHE A C 1
ATOM 891 O O . PHE A 1 132 ? 43.662 27.048 13.511 1.00 17.90 110 PHE A O 1
ATOM 907 N N A SER A 1 134 ? 40.866 26.047 11.644 0.50 23.11 112 SER A N 1
ATOM 908 N N B SER A 1 134 ? 40.861 26.081 11.603 0.50 23.00 112 SER A N 1
ATOM 909 C CA A SER A 1 134 ? 39.755 26.567 10.859 0.50 25.50 112 SER A CA 1
ATOM 910 C CA B SER A 1 134 ? 39.771 26.565 10.730 0.50 25.22 112 SER A CA 1
ATOM 911 C C A SER A 1 134 ? 40.027 27.986 10.387 0.50 27.03 112 SER A C 1
ATOM 912 C C B SER A 1 134 ? 39.696 28.061 10.437 0.50 26.80 112 SER A C 1
ATOM 913 O O A SER A 1 134 ? 40.080 28.244 9.188 0.50 27.57 112 SER A O 1
ATOM 914 O O B SER A 1 134 ? 39.152 28.453 9.405 0.50 26.83 112 SER A O 1
ATOM 919 N N . GLY A 1 135 ? 40.197 28.898 11.342 1.00 28.47 113 GLY A N 1
ATOM 920 C CA . GLY A 1 135 ? 40.297 30.343 11.052 1.00 31.64 113 GLY A CA 1
ATOM 921 C C . GLY A 1 135 ? 38.998 31.108 10.765 1.00 34.49 113 GLY A C 1
ATOM 922 O O . GLY A 1 135 ? 37.894 30.613 11.046 1.00 35.34 113 GLY A O 1
ATOM 923 N N . PRO A 1 136 ? 39.124 32.286 10.116 1.00 36.33 114 PRO A N 1
ATOM 924 C CA . PRO A 1 136 ? 38.266 33.491 10.200 1.00 37.36 114 PRO A CA 1
ATOM 925 C C . PRO A 1 136 ? 36.752 33.252 10.104 1.00 37.98 114 PRO A C 1
ATOM 926 O O . PRO A 1 136 ? 36.120 33.673 9.123 1.00 38.93 114 PRO A O 1
ATOM 930 N N . SER A 1 137 ? 36.180 32.605 11.120 1.00 38.10 115 SER A N 1
ATOM 931 C CA . SER A 1 137 ? 34.736 32.340 11.168 1.00 38.13 115 SER A CA 1
ATOM 932 C C . SER A 1 137 ? 34.218 31.829 9.811 1.00 37.35 115 SER A C 1
ATOM 933 O O . SER A 1 137 ? 33.208 32.308 9.270 1.00 38.03 115 SER A O 1
ATOM 936 N N . GLU A 1 138 ? 34.963 30.867 9.267 1.00 35.73 116 GLU A N 1
ATOM 937 C CA . GLU A 1 138 ? 34.534 30.038 8.157 1.00 33.97 116 GLU A CA 1
ATOM 938 C C . GLU A 1 138 ? 33.317 29.230 8.604 1.00 31.85 116 GLU A C 1
ATOM 939 O O . GLU A 1 138 ? 32.966 29.235 9.782 1.00 31.45 116 GLU A O 1
ATOM 945 N N . GLU A 1 139 ? 32.665 28.540 7.671 1.00 29.28 117 GLU A N 1
ATOM 946 C CA . GLU A 1 139 ? 31.500 27.727 8.021 1.00 26.46 117 GLU A CA 1
ATOM 947 C C . GLU A 1 139 ? 31.898 26.583 8.943 1.00 24.49 117 GLU A C 1
ATOM 948 O O . GLU A 1 139 ? 31.173 26.275 9.898 1.00 22.95 117 GLU A O 1
ATOM 954 N N A SER A 1 140 ? 33.033 25.955 8.633 0.70 23.28 118 SER A N 1
ATOM 955 N N B SER A 1 140 ? 33.050 25.970 8.663 0.30 22.89 118 SER A N 1
ATOM 956 C CA A SER A 1 140 ? 33.607 24.909 9.475 0.70 22.46 118 SER A CA 1
ATOM 957 C CA B SER A 1 140 ? 33.590 24.890 9.492 0.30 21.46 118 SER A CA 1
ATOM 958 C C A SER A 1 140 ? 33.690 25.398 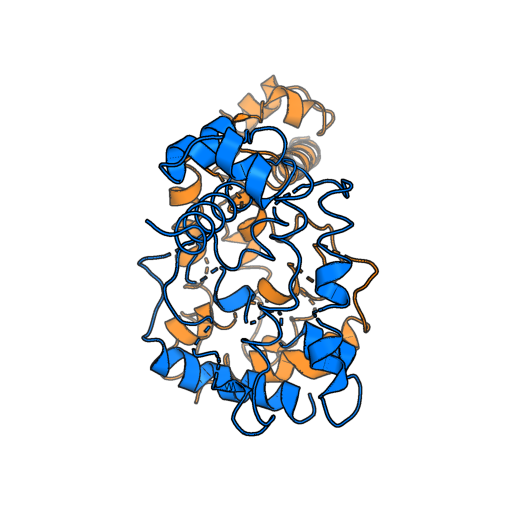10.927 0.70 21.29 118 SER A C 1
ATOM 959 C C B SER A 1 140 ? 33.838 25.335 10.942 0.30 20.86 118 SER A C 1
ATOM 960 O O A SER A 1 140 ? 33.171 24.740 11.840 0.70 19.44 118 SER A O 1
ATOM 961 O O B SER A 1 140 ? 33.598 24.572 11.877 0.30 20.35 118 SER A O 1
ATOM 966 N N . SER A 1 141 ? 34.295 26.574 11.121 1.00 20.24 119 SER A N 1
ATOM 967 C CA . SER A 1 141 ? 34.458 27.161 12.478 1.00 18.27 119 SER A CA 1
ATOM 968 C C . SER A 1 141 ? 33.119 27.483 13.170 1.00 16.63 119 SER A C 1
ATOM 969 O O . SER A 1 141 ? 32.932 27.161 14.347 1.00 14.53 119 SER A O 1
ATOM 972 N N A ARG A 1 142 ? 32.194 28.104 12.443 0.50 15.82 120 ARG A N 1
ATOM 973 N N B ARG A 1 142 ? 32.190 28.106 12.449 0.50 15.99 120 ARG A N 1
ATOM 974 C CA A ARG A 1 142 ? 30.884 28.446 12.997 0.50 15.61 120 ARG A CA 1
ATOM 975 C CA B ARG A 1 142 ? 30.878 28.419 13.020 0.50 15.97 120 ARG A CA 1
ATOM 976 C C A ARG A 1 142 ? 30.134 27.202 13.518 0.50 14.91 120 ARG A C 1
ATOM 977 C C B ARG A 1 142 ? 30.146 27.158 13.496 0.50 14.96 120 ARG A C 1
ATOM 978 O O A ARG A 1 142 ? 29.590 27.210 14.627 0.50 14.84 120 ARG A O 1
ATOM 979 O O B ARG A 1 142 ? 29.620 27.118 14.613 0.50 14.86 120 ARG A O 1
ATOM 994 N N A LYS A 1 143 ? 30.127 26.131 12.729 0.50 14.54 121 LYS A N 1
ATOM 995 N N B LYS A 1 143 ? 30.129 26.121 12.664 0.50 14.40 121 LYS A N 1
ATOM 996 C CA A LYS A 1 143 ? 29.441 24.893 13.109 0.50 14.89 121 LYS A CA 1
ATOM 997 C CA B LYS A 1 143 ? 29.491 24.871 13.053 0.50 14.27 121 LYS A CA 1
ATOM 998 C C A LYS A 1 143 ? 30.135 24.225 14.300 0.50 14.02 121 LYS A C 1
ATOM 999 C C B LYS A 1 143 ? 30.134 24.346 14.325 0.50 13.80 121 LYS A C 1
ATOM 1000 O O A LYS A 1 143 ? 29.492 23.698 15.216 0.50 13.82 121 LYS A O 1
ATOM 1001 O O B LYS A 1 143 ? 29.451 24.025 15.307 0.50 13.70 121 LYS A O 1
ATOM 1012 N N . LEU A 1 144 ? 31.456 24.243 14.292 1.00 13.37 122 LEU A N 1
ATOM 1013 C CA . LEU A 1 144 ? 32.203 23.692 15.419 1.00 12.52 122 LEU A CA 1
ATOM 1014 C C . LEU A 1 144 ? 31.870 24.439 16.714 1.00 12.31 122 LEU A C 1
ATOM 1015 O O . LEU A 1 144 ? 31.536 23.813 17.730 1.00 11.78 122 LEU A O 1
ATOM 1020 N N A ARG A 1 145 ? 31.949 25.769 16.675 0.50 11.64 123 ARG A N 1
ATOM 1021 N N B ARG A 1 145 ? 31.938 25.769 16.657 0.50 11.85 123 ARG A N 1
ATOM 1022 C CA A ARG A 1 145 ? 31.709 26.569 17.871 0.50 10.97 123 ARG A CA 1
ATOM 1023 C CA B ARG A 1 145 ? 31.709 26.604 17.830 0.50 11.34 123 ARG A CA 1
ATOM 1024 C C A ARG A 1 145 ? 30.279 26.426 18.350 0.50 10.27 123 ARG A C 1
ATOM 1025 C C B ARG A 1 145 ? 30.290 26.476 18.338 0.50 10.57 123 ARG A C 1
ATOM 1026 O O A ARG A 1 145 ? 30.051 26.311 19.547 0.50 10.79 123 ARG A O 1
ATOM 1027 O O B ARG A 1 145 ? 30.082 26.454 19.543 0.50 10.94 123 ARG A O 1
ATOM 1042 N N . ALA A 1 146 ? 29.316 26.422 17.428 1.00 10.45 124 ALA A N 1
ATOM 1043 C CA . ALA A 1 146 ? 27.909 26.295 17.839 1.00 10.39 124 ALA A CA 1
ATOM 1044 C C . ALA A 1 146 ? 27.689 24.953 18.511 1.00 9.64 124 ALA A C 1
ATOM 1045 O O . ALA A 1 146 ? 27.009 24.865 19.566 1.00 11.92 124 ALA A O 1
ATOM 1047 N N . ASN A 1 147 ? 28.230 23.905 17.902 1.00 10.19 125 ASN A N 1
ATOM 1048 C CA . ASN A 1 147 ? 28.151 22.587 18.508 1.00 9.28 125 ASN A CA 1
ATOM 1049 C C . ASN A 1 147 ? 28.824 22.518 19.877 1.00 10.51 125 ASN A C 1
ATOM 1050 O O . ASN A 1 147 ? 28.286 21.934 20.808 1.00 10.65 125 ASN A O 1
ATOM 1055 N N . TYR A 1 148 ? 30.022 23.080 20.003 1.00 10.77 126 TYR A N 1
ATOM 1056 C CA . TYR A 1 148 ? 30.675 23.066 21.305 1.00 10.52 126 TYR A CA 1
ATOM 1057 C C . TYR A 1 148 ? 29.874 23.788 22.381 1.00 9.74 126 TYR A C 1
ATOM 1058 O O . TYR A 1 148 ? 29.727 23.283 23.486 1.00 9.71 126 TYR A O 1
ATOM 1067 N N . SER A 1 149 ? 29.360 24.968 22.036 1.00 9.21 127 SER A N 1
ATOM 1068 C CA . SER A 1 149 ? 28.549 25.737 22.971 1.00 10.83 127 SER A CA 1
ATOM 1069 C C . SER A 1 149 ? 27.330 24.927 23.432 1.00 10.35 127 SER A C 1
ATOM 1070 O O . SER A 1 149 ? 27.062 24.916 24.632 1.00 11.86 127 SER A O 1
ATOM 1073 N N . ALA A 1 150 ? 26.577 24.302 22.499 1.00 10.40 128 ALA A N 1
ATOM 1074 C CA . ALA A 1 150 ? 25.375 23.538 22.859 1.00 11.30 128 ALA A CA 1
ATOM 1075 C C . ALA A 1 150 ? 25.693 22.182 23.475 1.00 12.06 128 ALA A C 1
ATOM 1076 O O . ALA A 1 150 ? 25.105 21.803 24.499 1.00 13.85 128 ALA A O 1
ATOM 1078 N N . GLN A 1 151 ? 26.640 21.466 22.883 1.00 10.75 129 GLN A N 1
ATOM 1079 C CA . GLN A 1 151 ? 26.828 20.056 23.226 1.00 10.66 129 GLN A CA 1
ATOM 1080 C C . GLN A 1 151 ? 27.784 19.831 24.372 1.00 10.77 129 GLN A C 1
ATOM 1081 O O . GLN A 1 151 ? 27.698 18.787 25.040 1.00 10.25 129 GLN A O 1
ATOM 1095 N N . ILE A 1 153 ? 29.420 22.958 26.491 1.00 9.44 131 ILE A N 1
ATOM 1096 C CA . ILE A 1 153 ? 29.203 23.959 27.543 1.00 11.26 131 ILE A CA 1
ATOM 1097 C C . ILE A 1 153 ? 27.789 23.862 28.133 1.00 10.46 131 ILE A C 1
ATOM 1098 O O . ILE A 1 153 ? 27.630 23.729 29.356 1.00 11.97 131 ILE A O 1
ATOM 1103 N N . ASP A 1 154 ? 26.755 23.879 27.289 1.00 11.30 132 ASP A N 1
ATOM 1104 C CA . ASP A 1 154 ? 25.391 23.921 27.808 1.00 11.89 132 ASP A CA 1
ATOM 1105 C C . ASP A 1 154 ? 25.030 22.606 28.466 1.00 10.93 132 ASP A C 1
ATOM 1106 O O . ASP A 1 154 ? 24.276 22.562 29.467 1.00 11.15 132 ASP A O 1
ATOM 1111 N N . ALA A 1 155 ? 25.575 21.517 27.928 1.00 11.61 133 ALA A N 1
ATOM 1112 C CA . ALA A 1 155 ? 25.286 20.215 28.512 1.00 11.44 133 ALA A CA 1
ATOM 1113 C C . ALA A 1 155 ? 25.840 20.083 29.932 1.00 11.85 133 ALA A C 1
ATOM 1114 O O . ALA A 1 155 ? 25.165 19.549 30.822 1.00 12.74 133 ALA A O 1
ATOM 1116 N N . LEU A 1 156 ? 27.058 20.586 30.142 1.00 11.30 134 LEU A N 1
ATOM 1117 C CA . LEU A 1 156 ? 27.590 20.644 31.488 1.00 11.10 134 LEU A CA 1
ATOM 1118 C C . LEU A 1 156 ? 26.791 21.628 32.341 1.00 10.35 134 LEU A C 1
ATOM 1119 O O . LEU A 1 156 ? 26.393 21.316 33.473 1.00 11.08 134 LEU A O 1
ATOM 1124 N N . ALA A 1 157 ? 26.515 22.822 31.795 1.00 9.71 135 ALA A N 1
ATOM 1125 C CA . ALA A 1 157 ? 25.857 23.852 32.579 1.00 10.26 135 ALA A CA 1
ATOM 1126 C C . ALA A 1 157 ? 24.502 23.352 33.100 1.00 8.56 135 ALA A C 1
ATOM 1127 O O . ALA A 1 157 ? 24.124 23.656 34.238 1.00 11.01 135 ALA A O 1
ATOM 1129 N N . GLU A 1 158 ? 23.783 22.575 32.303 1.00 9.86 136 GLU A N 1
ATOM 1130 C CA . GLU A 1 158 ? 22.443 22.118 32.722 1.00 10.24 136 GLU A CA 1
ATOM 1131 C C . GLU A 1 158 ? 22.488 21.286 33.990 1.00 11.16 136 GLU A C 1
ATOM 1132 O O . GLU A 1 158 ? 21.490 21.205 34.728 1.00 12.64 136 GLU A O 1
ATOM 1138 N N . ARG A 1 159 ? 23.650 20.675 34.247 1.00 11.80 137 ARG A N 1
ATOM 1139 C CA . ARG A 1 159 ? 23.795 19.766 35.386 1.00 13.63 137 ARG A CA 1
ATOM 1140 C C . ARG A 1 159 ? 24.106 20.518 36.680 1.00 14.05 137 ARG A C 1
ATOM 1141 O O . ARG A 1 159 ? 23.963 19.957 37.782 1.00 15.06 137 ARG A O 1
ATOM 1149 N N . LEU A 1 160 ? 24.596 21.749 36.571 1.00 12.16 138 LEU A N 1
ATOM 1150 C CA . LEU A 1 160 ? 25.224 22.359 37.747 1.00 12.34 138 LEU A CA 1
ATOM 1151 C C . LEU A 1 160 ? 24.227 22.965 38.699 1.00 12.70 138 LEU A C 1
ATOM 1152 O O . LEU A 1 160 ? 23.284 23.646 38.258 1.00 12.86 138 LEU A O 1
ATOM 1157 N N . PRO A 1 161 ? 24.426 22.768 40.008 1.00 13.07 139 PRO A N 1
ATOM 1158 C CA . PRO A 1 161 ? 23.609 23.450 40.998 1.00 13.63 139 PRO A CA 1
ATOM 1159 C C . PRO A 1 161 ? 24.054 24.907 41.138 1.00 13.57 139 PRO A C 1
ATOM 1160 O O . PRO A 1 161 ? 25.197 25.248 40.794 1.00 13.97 139 PRO A O 1
ATOM 1164 N N . GLY A 1 162 ? 23.181 25.768 41.648 1.00 16.02 140 GLY A N 1
ATOM 1165 C CA . GLY A 1 162 ? 23.647 27.112 41.939 1.00 15.87 140 GLY A CA 1
ATOM 1166 C C . GLY A 1 162 ? 23.636 28.065 40.768 1.00 16.64 140 GLY A C 1
ATOM 1167 O O . GLY A 1 162 ? 23.231 27.708 39.640 1.00 17.84 140 GLY A O 1
ATOM 1168 N N A ARG A 1 163 ? 24.114 29.279 41.032 0.50 15.49 141 ARG A N 1
ATOM 1169 N N B ARG A 1 163 ? 24.117 29.277 41.028 0.50 15.27 141 ARG A N 1
ATOM 1170 C CA A ARG A 1 163 ? 24.020 30.394 40.095 0.50 14.66 141 ARG A CA 1
ATOM 1171 C CA B ARG A 1 163 ? 23.990 30.389 40.095 0.50 14.35 141 ARG A CA 1
ATOM 1172 C C A ARG A 1 163 ? 25.105 30.344 39.036 0.50 13.48 141 ARG A C 1
ATOM 1173 C C B ARG A 1 163 ? 25.135 30.432 39.085 0.50 13.25 141 ARG A C 1
ATOM 1174 O O A ARG A 1 163 ? 26.138 29.714 39.234 0.50 13.44 141 ARG A O 1
ATOM 1175 O O B ARG A 1 163 ? 26.233 29.932 39.355 0.50 12.95 141 ARG A O 1
ATOM 1190 N N . ASP A 1 164 ? 24.886 31.057 37.936 1.00 12.60 142 ASP A N 1
ATOM 1191 C CA . ASP A 1 164 ? 25.937 31.276 36.906 1.00 11.44 142 ASP A CA 1
ATOM 1192 C C . ASP A 1 164 ? 26.456 29.950 36.294 1.00 10.94 142 ASP A C 1
ATOM 1193 O O . ASP A 1 164 ? 27.663 29.754 36.085 1.00 10.78 142 ASP A O 1
ATOM 1198 N N . ALA A 1 165 ? 25.522 29.048 36.001 1.00 11.43 143 ALA A N 1
ATOM 1199 C CA . ALA A 1 165 ? 25.896 27.732 35.505 1.00 10.03 143 ALA A CA 1
ATOM 1200 C C . ALA A 1 165 ? 26.659 27.775 34.167 1.00 10.50 143 ALA A C 1
ATOM 1201 O O . ALA A 1 165 ? 27.653 27.027 34.001 1.00 11.09 143 ALA A O 1
ATOM 1203 N N . ARG A 1 166 ? 26.220 28.596 33.203 1.00 10.78 144 ARG A N 1
ATOM 1204 C CA . ARG A 1 166 ? 26.892 28.655 31.911 1.00 9.90 144 ARG A CA 1
ATOM 1205 C C . ARG A 1 166 ? 28.326 29.157 32.085 1.00 9.59 144 ARG A C 1
ATOM 1206 O O . ARG A 1 166 ? 29.265 28.558 31.549 1.00 10.30 144 ARG A O 1
ATOM 1214 N N . LEU A 1 167 ? 28.491 30.243 32.843 1.00 9.18 145 LEU A N 1
ATOM 1215 C CA . LEU A 1 167 ? 29.840 30.776 33.076 1.00 9.62 145 LEU A CA 1
ATOM 1216 C C . LEU A 1 167 ? 30.709 29.673 33.719 1.00 9.24 145 LEU A C 1
ATOM 1217 O O . LEU A 1 167 ? 31.842 29.469 33.315 1.00 10.57 145 LEU A O 1
ATOM 1222 N N . ARG A 1 168 ? 30.187 29.026 34.769 1.00 9.56 146 ARG A N 1
ATOM 1223 C CA . ARG A 1 168 ? 30.976 28.007 35.489 1.00 8.62 146 ARG A CA 1
ATOM 1224 C C . ARG A 1 168 ? 31.353 26.859 34.535 1.00 9.80 146 ARG A C 1
ATOM 1225 O O . ARG A 1 168 ? 32.481 26.341 34.588 1.00 9.93 146 ARG A O 1
ATOM 1233 N N . ALA A 1 169 ? 30.436 26.448 33.646 1.00 9.96 147 ALA A N 1
ATOM 1234 C CA . ALA A 1 169 ? 30.790 25.415 32.658 1.00 9.70 147 ALA A CA 1
ATOM 1235 C C . ALA A 1 169 ? 31.892 25.859 31.706 1.00 10.19 147 ALA A C 1
ATOM 1236 O O . ALA A 1 169 ? 32.807 25.090 31.395 1.00 10.02 147 ALA A O 1
ATOM 1238 N N . GLU A 1 170 ? 31.838 27.105 31.275 1.00 10.49 148 GLU A N 1
ATOM 1239 C CA . GLU A 1 170 ? 32.918 27.665 30.468 1.00 11.04 148 GLU A CA 1
ATOM 1240 C C . GLU A 1 170 ? 34.228 27.621 31.243 1.00 10.64 148 GLU A 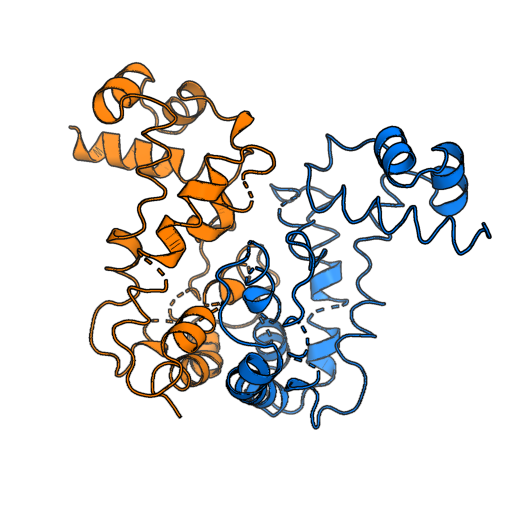C 1
ATOM 1241 O O . GLU A 1 170 ? 35.255 27.319 30.657 1.00 10.09 148 GLU A O 1
ATOM 1247 N N . LEU A 1 171 ? 34.191 27.955 32.537 1.00 9.07 149 LEU A N 1
ATOM 1248 C CA . LEU A 1 171 ? 35.436 27.982 33.316 1.00 9.26 149 LEU A CA 1
ATOM 1249 C C . LEU A 1 171 ? 35.981 26.578 33.532 1.00 9.44 149 LEU A C 1
ATOM 1250 O O . LEU A 1 171 ? 37.182 26.353 33.488 1.00 9.28 149 LEU A O 1
ATOM 1255 N N . VAL A 1 172 ? 35.088 25.621 33.743 1.00 9.40 150 VAL A N 1
ATOM 1256 C CA . VAL A 1 172 ? 35.536 24.209 33.856 1.00 9.73 150 VAL A CA 1
ATOM 1257 C C . VAL A 1 172 ? 36.238 23.797 32.563 1.00 10.33 150 VAL A C 1
ATOM 1258 O O . VAL A 1 172 ? 37.361 23.233 32.577 1.00 10.62 150 VAL A O 1
ATOM 1270 N N . SER A 1 174 ? 37.551 25.656 30.307 1.00 8.86 152 SER A N 1
ATOM 1271 C CA . SER A 1 174 ? 38.797 26.419 30.225 1.00 10.06 152 SER A CA 1
ATOM 1272 C C . SER A 1 174 ? 39.914 25.698 30.957 1.00 8.87 152 SER A C 1
ATOM 1273 O O . SER A 1 174 ? 41.050 25.592 30.462 1.00 10.63 152 SER A O 1
ATOM 1284 N N . LEU A 1 176 ? 40.170 22.500 31.878 1.00 9.72 154 LEU A N 1
ATOM 1285 C CA . LEU A 1 176 ? 40.478 21.170 31.381 1.00 9.61 154 LEU A CA 1
ATOM 1286 C C . LEU A 1 176 ? 41.199 21.237 30.031 1.00 9.88 154 LEU A C 1
ATOM 1287 O O . LEU A 1 176 ? 42.253 20.605 29.852 1.00 10.47 154 LEU A O 1
ATOM 1292 N N . THR A 1 177 ? 40.642 21.996 29.082 1.00 9.58 155 THR A N 1
ATOM 1293 C CA . THR A 1 177 ? 41.287 22.133 27.797 1.00 10.07 155 THR A CA 1
ATOM 1294 C C . THR A 1 177 ? 42.630 22.858 27.944 1.00 10.20 155 THR A C 1
ATOM 1295 O O . THR A 1 177 ? 43.594 22.502 27.248 1.00 11.04 155 THR A O 1
ATOM 1299 N N . GLY A 1 178 ? 42.684 23.847 28.832 1.00 10.21 156 GLY A N 1
ATOM 1300 C CA . GLY A 1 178 ? 43.929 24.594 29.030 1.00 10.79 156 GLY A CA 1
ATOM 1301 C C . GLY A 1 178 ? 45.017 23.669 29.532 1.00 9.67 156 GLY A C 1
ATOM 1302 O O . GLY A 1 178 ? 46.165 23.755 29.085 1.00 10.67 156 GLY A O 1
ATOM 1303 N N . LEU A 1 179 ? 44.651 22.755 30.439 1.00 10.74 157 LEU A N 1
ATOM 1304 C CA . LEU A 1 179 ? 45.609 21.778 30.957 1.00 10.47 157 LEU A CA 1
ATOM 1305 C C . LEU A 1 179 ? 46.133 20.845 29.876 1.00 10.23 157 LEU A C 1
ATOM 1306 O O . LEU A 1 179 ? 47.322 20.619 29.779 1.00 10.30 157 LEU A O 1
ATOM 1311 N N . ALA A 1 180 ? 45.241 20.292 29.061 1.00 10.20 158 ALA A N 1
ATOM 1312 C CA . ALA A 1 180 ? 45.687 19.353 28.041 1.00 10.50 158 ALA A CA 1
ATOM 1313 C C . ALA A 1 180 ? 46.532 20.048 26.964 1.00 10.26 158 ALA A C 1
ATOM 1314 O O . ALA A 1 180 ? 47.562 19.503 26.540 1.00 11.78 158 ALA A O 1
ATOM 1316 N N . VAL A 1 181 ? 46.138 21.263 26.558 1.00 10.73 159 VAL A N 1
ATOM 1317 C CA . VAL A 1 181 ? 46.921 21.961 25.527 1.00 11.35 159 VAL A CA 1
ATOM 1318 C C . VAL A 1 181 ? 48.309 22.330 26.110 1.00 11.43 159 VAL A C 1
ATOM 1319 O O . VAL A 1 181 ? 49.347 22.111 25.473 1.00 11.70 159 VAL A O 1
ATOM 1331 N N . ARG A 1 183 ? 50.026 20.910 28.617 1.00 11.28 161 ARG A N 1
ATOM 1332 C CA . ARG A 1 183 ? 50.874 19.747 28.840 1.00 11.19 161 ARG A CA 1
ATOM 1333 C C . ARG A 1 183 ? 51.242 19.055 27.545 1.00 11.98 161 ARG A C 1
ATOM 1334 O O . ARG A 1 183 ? 52.416 18.650 27.354 1.00 12.83 161 ARG A O 1
ATOM 1342 N N . ARG A 1 184 ? 50.271 18.872 26.653 1.00 11.22 162 ARG A N 1
ATOM 1343 C CA . ARG A 1 184 ? 50.552 18.023 25.493 1.00 10.73 162 ARG A CA 1
ATOM 1344 C C . ARG A 1 184 ? 51.206 18.797 24.360 1.00 11.96 162 ARG A C 1
ATOM 1345 O O . ARG A 1 184 ? 51.941 18.194 23.577 1.00 12.75 162 ARG A O 1
ATOM 1353 N N . LYS A 1 185 ? 50.877 20.080 24.230 1.00 11.96 163 LYS A N 1
ATOM 1354 C CA . LYS A 1 185 ? 51.315 20.814 23.061 1.00 12.91 163 LYS A CA 1
ATOM 1355 C C . LYS A 1 185 ? 52.453 21.776 23.402 1.00 13.06 163 LYS A C 1
ATOM 1356 O O . LYS A 1 185 ? 53.499 21.794 22.738 1.00 13.54 163 LYS A O 1
ATOM 1386 N N . GLN A 1 188 ? 55.024 19.309 26.493 1.00 16.81 166 GLN A N 1
ATOM 1387 C CA . GLN A 1 188 ? 55.448 17.991 25.943 1.00 17.65 166 GLN A CA 1
ATOM 1388 C C . GLN A 1 188 ? 56.276 17.193 26.980 1.00 18.77 166 GLN A C 1
ATOM 1389 O O . GLN A 1 188 ? 55.825 17.048 28.120 1.00 18.37 166 GLN A O 1
ATOM 1395 N N A GLU A 1 189 ? 57.526 16.849 26.638 0.50 19.19 167 GLU A N 1
ATOM 1396 N N B GLU A 1 189 ? 57.402 16.592 26.586 0.50 19.34 167 GLU A N 1
ATOM 1397 C CA A GLU A 1 189 ? 58.428 16.131 27.555 0.50 19.43 167 GLU A CA 1
ATOM 1398 C CA B GLU A 1 189 ? 58.127 15.655 27.464 0.50 19.85 167 GLU A CA 1
ATOM 1399 C C A GLU A 1 189 ? 58.728 16.870 28.858 0.50 19.41 167 GLU A C 1
ATOM 1400 C C B GLU A 1 189 ? 58.466 16.221 28.843 0.50 19.84 167 GLU A C 1
ATOM 1401 O O A GLU A 1 189 ? 59.180 16.242 29.831 0.50 19.67 167 GLU A O 1
ATOM 1402 O O B GLU A 1 189 ? 58.699 15.474 29.795 0.50 20.51 167 GLU A O 1
ATOM 1413 N N A HIS A 1 190 ? 58.545 18.188 28.872 0.60 18.23 168 HIS A N 1
ATOM 1414 N N B HIS A 1 190 ? 58.528 17.552 28.944 0.40 18.90 168 HIS A N 1
ATOM 1415 C CA A HIS A 1 190 ? 58.879 18.936 30.072 0.60 18.20 168 HIS A CA 1
ATOM 1416 C CA B HIS A 1 190 ? 58.959 18.195 30.196 0.40 18.64 168 HIS A CA 1
ATOM 1417 C C A HIS A 1 190 ? 57.667 19.322 30.893 0.60 17.01 168 HIS A C 1
ATOM 1418 C C B HIS A 1 190 ? 57.827 18.824 31.056 0.40 17.46 168 HIS A C 1
ATOM 1419 O O A HIS A 1 190 ? 57.745 20.215 31.749 0.60 15.74 168 HIS A O 1
ATOM 1420 O O B HIS A 1 190 ? 58.099 19.512 32.044 0.40 16.76 168 HIS A O 1
ATOM 1433 N N . ALA A 1 191 ? 56.570 18.594 30.664 1.00 16.66 169 ALA A N 1
ATOM 1434 C CA . ALA A 1 191 ? 55.400 18.733 31.567 1.00 15.52 169 ALA A CA 1
ATOM 1435 C C . ALA A 1 191 ? 55.795 18.078 32.878 1.00 15.85 169 ALA A C 1
ATOM 1436 O O . ALA A 1 191 ? 56.498 17.048 32.881 1.00 16.74 169 ALA A O 1
ATOM 1438 N N . THR A 1 192 ? 55.375 18.685 33.975 1.00 14.14 170 THR A N 1
ATOM 1439 C CA . THR A 1 192 ? 55.780 18.261 35.314 1.00 15.87 170 THR A CA 1
ATOM 1440 C C . THR A 1 192 ? 54.683 17.477 36.016 1.00 16.68 170 THR A C 1
ATOM 1441 O O . THR A 1 192 ? 53.504 17.847 35.983 1.00 16.96 170 THR A O 1
ATOM 1445 N N . GLY A 1 193 ? 55.078 16.388 36.672 1.00 16.84 171 GLY A N 1
ATOM 1446 C CA . GLY A 1 193 ? 54.154 15.652 37.534 1.00 18.47 171 GLY A CA 1
ATOM 1447 C C . GLY A 1 193 ? 53.429 14.519 36.839 1.00 18.73 171 GLY A C 1
ATOM 1448 O O . GLY A 1 193 ? 53.270 14.526 35.623 1.00 18.89 171 GLY A O 1
ATOM 1449 N N . THR A 1 194 ? 53.003 13.530 37.613 1.00 17.15 172 THR A N 1
ATOM 1450 C CA . THR A 1 194 ? 52.183 12.458 37.100 1.00 16.46 172 THR A CA 1
ATOM 1451 C C . THR A 1 194 ? 50.725 12.948 37.058 1.00 15.07 172 THR A C 1
ATOM 1452 O O . THR A 1 194 ? 50.371 13.966 37.701 1.00 14.50 172 THR A O 1
ATOM 1456 N N . PRO A 1 195 ? 49.846 12.224 36.322 1.00 15.78 173 PRO A N 1
ATOM 1457 C CA . PRO A 1 195 ? 48.442 12.581 36.397 1.00 14.48 173 PRO A CA 1
ATOM 1458 C C . PRO A 1 195 ? 47.854 12.641 37.792 1.00 13.68 173 PRO A C 1
ATOM 1459 O O . PRO A 1 195 ? 47.060 13.529 38.058 1.00 13.48 173 PRO A O 1
ATOM 1463 N N . GLU A 1 196 ? 48.269 11.762 38.704 1.00 12.05 174 GLU A N 1
ATOM 1464 C CA . GLU A 1 196 ? 47.710 11.820 40.059 1.00 11.93 174 GLU A CA 1
ATOM 1465 C C . GLU A 1 196 ? 48.152 13.084 40.788 1.00 11.68 174 GLU A C 1
ATOM 1466 O O . GLU A 1 196 ? 47.403 13.614 41.609 1.00 13.30 174 GLU A O 1
ATOM 1472 N N . GLU A 1 197 ? 49.395 13.517 40.513 1.00 11.85 175 GLU A N 1
ATOM 1473 C CA . GLU A 1 197 ? 49.903 14.764 41.096 1.00 12.36 175 GLU A CA 1
ATOM 1474 C C . GLU A 1 197 ? 49.111 15.943 40.535 1.00 12.27 175 GLU A C 1
ATOM 1475 O O . GLU A 1 197 ? 48.728 16.829 41.285 1.00 12.68 175 GLU A O 1
ATOM 1481 N N . VAL A 1 198 ? 48.830 15.928 39.224 1.00 11.43 176 VAL A N 1
ATOM 1482 C CA . VAL A 1 198 ? 47.959 16.963 38.650 1.00 11.80 176 VAL A CA 1
ATOM 1483 C C . VAL A 1 198 ? 46.582 16.950 39.315 1.00 11.92 176 VAL A C 1
ATOM 1484 O O . VAL A 1 198 ? 46.087 17.988 39.724 1.00 12.42 176 VAL A O 1
ATOM 1488 N N . VAL A 1 199 ? 45.973 15.771 39.473 1.00 11.25 177 VAL A N 1
ATOM 1489 C CA . VAL A 1 199 ? 44.653 15.643 40.108 1.00 11.99 177 VAL A CA 1
ATOM 1490 C C . VAL A 1 199 ? 44.707 16.273 41.491 1.00 11.92 177 VAL A C 1
ATOM 1491 O O . VAL A 1 199 ? 43.821 17.022 41.881 1.00 12.20 177 VAL A O 1
ATOM 1495 N N . ALA A 1 200 ? 45.749 15.948 42.271 1.00 11.47 178 ALA A N 1
ATOM 1496 C CA . ALA A 1 200 ? 45.793 16.399 43.633 1.00 12.31 178 ALA A CA 1
ATOM 1497 C C . ALA A 1 200 ? 45.691 17.916 43.760 1.00 12.16 178 ALA A C 1
ATOM 1498 O O . ALA A 1 200 ? 44.980 18.422 44.623 1.00 14.06 178 ALA A O 1
ATOM 1500 N N . HIS A 1 201 ? 46.362 18.638 42.845 1.00 11.23 179 HIS A N 1
ATOM 1501 C CA . HIS A 1 201 ? 46.330 20.094 42.881 1.00 11.75 179 HIS A CA 1
ATOM 1502 C C . HIS A 1 201 ? 45.149 20.693 42.130 1.00 11.98 179 HIS A C 1
ATOM 1503 O O . HIS A 1 201 ? 44.653 21.735 42.511 1.00 13.64 179 HIS A O 1
ATOM 1510 N N . TYR A 1 202 ? 44.740 20.066 41.026 1.00 9.76 180 TYR A N 1
ATOM 1511 C CA . TYR A 1 202 ? 43.831 20.742 40.093 1.00 9.90 180 TYR A CA 1
ATOM 1512 C C . TYR A 1 202 ? 42.380 20.315 40.265 1.00 10.13 180 TYR A C 1
ATOM 1513 O O . TYR A 1 202 ? 41.454 21.114 40.105 1.00 10.10 180 TYR A O 1
ATOM 1522 N N . ALA A 1 203 ? 42.142 19.040 40.568 1.00 9.45 181 ALA A N 1
ATOM 1523 C CA . ALA A 1 203 ? 40.764 18.565 40.679 1.00 9.35 181 ALA A CA 1
ATOM 1524 C C . ALA A 1 203 ? 39.922 19.302 41.730 1.00 9.01 181 ALA A C 1
ATOM 1525 O O . ALA A 1 203 ? 38.749 19.551 41.487 1.00 9.40 181 ALA A O 1
ATOM 1527 N N . PRO A 1 204 ? 40.474 19.603 42.921 1.00 9.12 182 PRO A N 1
ATOM 1528 C CA . PRO A 1 204 ? 39.632 20.314 43.887 1.00 9.91 182 PRO A CA 1
ATOM 1529 C C . PRO A 1 204 ? 39.145 21.674 43.376 1.00 9.46 182 PRO A C 1
ATOM 1530 O O . PRO A 1 204 ? 38.030 22.083 43.697 1.00 10.87 182 PRO A O 1
ATOM 1534 N N . LEU A 1 205 ? 39.961 22.297 42.528 1.00 9.38 183 LEU A N 1
ATOM 1535 C CA . LEU A 1 205 ? 39.608 23.565 41.937 1.00 10.02 183 LEU A CA 1
ATOM 1536 C C . LEU A 1 205 ? 38.460 23.397 40.945 1.00 9.60 183 LEU A C 1
ATOM 1537 O O . LEU A 1 205 ? 37.447 24.147 40.990 1.00 10.71 183 LEU A O 1
ATOM 1542 N N . VAL A 1 206 ? 38.595 22.384 40.068 1.00 9.23 184 VAL A N 1
ATOM 1543 C CA . VAL A 1 206 ? 37.498 22.033 39.129 1.00 9.33 184 VAL A CA 1
ATOM 1544 C C . VAL A 1 206 ? 36.216 21.721 39.933 1.00 9.75 184 VAL A C 1
ATOM 1545 O O . VAL A 1 206 ? 35.121 22.205 39.619 1.00 10.03 184 VAL A O 1
ATOM 1549 N N . GLN A 1 207 ? 36.359 20.963 41.013 1.00 8.68 185 GLN A N 1
ATOM 1550 C CA . GLN A 1 207 ? 35.194 20.585 41.795 1.00 9.61 185 GLN A CA 1
ATOM 1551 C C . GLN A 1 207 ? 34.525 21.796 42.448 1.00 9.47 185 GLN A C 1
ATOM 1552 O O . GLN A 1 207 ? 33.297 21.810 42.541 1.00 10.50 185 GLN A O 1
ATOM 1558 N N . 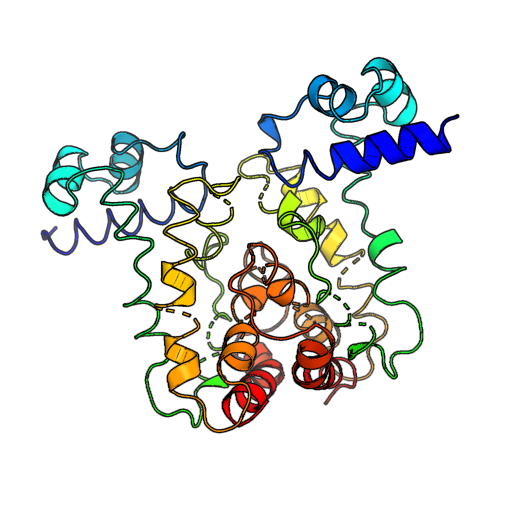GLU A 1 208 ? 35.306 22.825 42.815 1.00 10.33 186 GLU A N 1
ATOM 1559 C CA . GLU A 1 208 ? 34.683 24.030 43.390 1.00 11.88 186 GLU A CA 1
ATOM 1560 C C . GLU A 1 208 ? 33.733 24.672 42.377 1.00 10.45 186 GLU A C 1
ATOM 1561 O O . GLU A 1 208 ? 32.650 25.110 42.733 1.00 11.88 186 GLU A O 1
ATOM 1567 N N . LEU A 1 209 ? 34.141 24.706 41.098 1.00 10.14 187 LEU A N 1
ATOM 1568 C CA . LEU A 1 209 ? 33.285 25.302 40.059 1.00 10.73 187 LEU A CA 1
ATOM 1569 C C . LEU A 1 209 ? 32.057 24.447 39.851 1.00 10.79 187 LEU A C 1
ATOM 1570 O O . LEU A 1 209 ? 30.960 24.971 39.664 1.00 10.49 187 LEU A O 1
ATOM 1575 N N . LEU A 1 210 ? 32.222 23.126 39.884 1.00 10.35 188 LEU A N 1
ATOM 1576 C CA . LEU A 1 210 ? 31.056 22.237 39.733 1.00 10.45 188 LEU A CA 1
ATOM 1577 C C . LEU A 1 210 ? 30.066 22.411 40.870 1.00 10.60 188 LEU A C 1
ATOM 1578 O O . LEU A 1 210 ? 28.855 22.364 40.654 1.00 11.70 188 LEU A O 1
ATOM 1583 N N . ASP A 1 211 ? 30.568 22.581 42.085 1.00 11.43 189 ASP A N 1
ATOM 1584 C CA . ASP A 1 211 ? 29.698 22.588 43.254 1.00 12.94 189 ASP A CA 1
ATOM 1585 C C . ASP A 1 211 ? 28.931 23.903 43.423 1.00 14.86 189 ASP A C 1
ATOM 1586 O O . ASP A 1 211 ? 27.831 23.915 44.006 1.00 15.89 189 ASP A O 1
ATOM 1591 N N . GLY A 1 212 ? 29.518 25.008 42.955 1.00 17.31 190 GLY A N 1
ATOM 1592 C CA . GLY A 1 212 ? 28.920 26.334 43.117 1.00 21.90 190 GLY A CA 1
ATOM 1593 C C . GLY A 1 212 ? 29.649 27.566 42.567 1.00 24.51 190 GLY A C 1
ATOM 1594 O O . GLY A 1 212 ? 29.038 28.652 42.552 1.00 26.95 190 GLY A O 1
ATOM 1595 N N . GLY A 1 213 ? 30.924 27.429 42.155 1.00 25.84 191 GLY A N 1
ATOM 1596 C CA . GLY A 1 213 ? 31.782 28.544 41.597 1.00 26.27 191 GLY A CA 1
ATOM 1597 C C . GLY A 1 213 ? 32.898 29.032 42.527 1.00 28.67 191 GLY A C 1
ATOM 1598 O O . GLY A 1 213 ? 34.052 29.320 42.110 1.00 30.68 191 GLY A O 1
ATOM 1599 N N . THR B 1 36 ? 59.962 57.775 14.724 1.00 59.45 14 THR B N 1
ATOM 1600 C CA . THR B 1 36 ? 61.071 57.124 13.960 1.00 59.48 14 THR B CA 1
ATOM 1601 C C . THR B 1 36 ? 60.968 55.600 14.080 1.00 59.36 14 THR B C 1
ATOM 1602 O O . THR B 1 36 ? 59.982 55.011 13.623 1.00 59.41 14 THR B O 1
ATOM 1606 N N . ALA B 1 37 ? 61.977 54.973 14.689 1.00 59.10 15 ALA B N 1
ATOM 1607 C CA . ALA B 1 37 ? 61.967 53.530 14.937 1.00 58.84 15 ALA B CA 1
ATOM 1608 C C . ALA B 1 37 ? 60.780 53.137 15.812 1.00 58.59 15 ALA B C 1
ATOM 1609 O O . ALA B 1 37 ? 60.062 52.195 15.489 1.00 58.60 15 ALA B O 1
ATOM 1611 N N . GLU B 1 38 ? 60.570 53.887 16.894 1.00 58.24 16 GLU B N 1
ATOM 1612 C CA . GLU B 1 38 ? 59.507 53.625 17.874 1.00 57.80 16 GLU B CA 1
ATOM 1613 C C . GLU B 1 38 ? 58.142 53.339 17.250 1.00 57.17 16 GLU B C 1
ATOM 1614 O O . GLU B 1 38 ? 57.556 52.283 17.499 1.00 57.13 16 GLU B O 1
ATOM 1620 N N . GLN B 1 39 ? 57.645 54.280 16.446 1.00 56.24 17 GLN B N 1
ATOM 1621 C CA . GLN B 1 39 ? 56.308 54.172 15.845 1.00 55.29 17 GLN B CA 1
ATOM 1622 C C . GLN B 1 39 ? 56.223 53.090 14.763 1.00 54.36 17 GLN B C 1
ATOM 1623 O O . GLN B 1 39 ? 55.215 52.377 14.667 1.00 54.24 17 GLN B O 1
ATOM 1629 N N . SER B 1 40 ? 57.287 52.972 13.968 1.00 53.09 18 SER B N 1
ATOM 1630 C CA . SER B 1 40 ? 57.372 51.981 12.896 1.00 51.86 18 SER B CA 1
ATOM 1631 C C . SER B 1 40 ? 57.575 50.560 13.436 1.00 50.68 18 SER B C 1
ATOM 1632 O O . SER B 1 40 ? 56.856 49.640 13.039 1.00 50.49 18 SER B O 1
ATOM 1635 N N . ARG B 1 41 ? 58.551 50.394 14.334 1.00 49.03 19 ARG B N 1
ATOM 1636 C CA . ARG B 1 41 ? 58.864 49.095 14.951 1.00 47.34 19 ARG B CA 1
ATOM 1637 C C . ARG B 1 41 ? 57.646 48.503 15.659 1.00 45.58 19 ARG B C 1
ATOM 1638 O O . ARG B 1 41 ? 57.385 47.303 15.567 1.00 45.22 19 ARG B O 1
ATOM 1646 N N . SER B 1 42 ? 56.906 49.355 16.361 1.00 43.13 20 SER B N 1
ATOM 1647 C CA . SER B 1 42 ? 55.703 48.934 17.066 1.00 41.11 20 SER B CA 1
ATOM 1648 C C . SER B 1 42 ? 54.617 48.474 16.083 1.00 39.17 20 SER B C 1
ATOM 1649 O O . SER B 1 42 ? 53.847 47.552 16.369 1.00 38.52 20 SER B O 1
ATOM 1652 N N . LEU B 1 43 ? 54.572 49.128 14.924 1.00 36.65 21 LEU B N 1
ATOM 1653 C CA . LEU B 1 43 ? 53.638 48.779 13.866 1.00 34.34 21 LEU B CA 1
ATOM 1654 C C . LEU B 1 43 ? 54.035 47.416 13.290 1.00 32.41 21 LEU B C 1
ATOM 1655 O O . LEU B 1 43 ? 53.174 46.577 13.022 1.00 31.80 21 LEU B O 1
ATOM 1660 N N . ILE B 1 44 ? 55.344 47.208 13.136 1.00 30.46 22 ILE B N 1
ATOM 1661 C CA . ILE B 1 44 ? 55.924 45.964 12.601 1.00 28.73 22 ILE B CA 1
ATOM 1662 C C . ILE B 1 44 ? 55.704 44.783 13.551 1.00 27.64 22 ILE B C 1
ATOM 1663 O O . ILE B 1 44 ? 55.221 43.723 13.135 1.00 26.73 22 ILE B O 1
ATOM 1668 N N . VAL B 1 45 ? 56.079 44.974 14.817 1.00 26.46 23 VAL B N 1
ATOM 1669 C CA . VAL B 1 45 ? 55.851 43.972 15.874 1.00 25.01 23 VAL B CA 1
ATOM 1670 C C . VAL B 1 45 ? 54.380 43.595 15.985 1.00 24.72 23 VAL B C 1
ATOM 1671 O O . VAL B 1 45 ? 54.052 42.407 16.108 1.00 23.76 23 VAL B O 1
ATOM 1675 N N . ASP B 1 46 ? 53.503 44.591 15.950 1.00 23.60 24 ASP B N 1
ATOM 1676 C CA . ASP B 1 46 ? 52.066 44.384 15.966 1.00 23.85 24 ASP B CA 1
ATOM 1677 C C . ASP B 1 46 ? 51.608 43.541 14.764 1.00 22.31 24 ASP B C 1
ATOM 1678 O O . ASP B 1 46 ? 50.918 42.535 14.940 1.00 22.46 24 ASP B O 1
ATOM 1683 N N . ALA B 1 47 ? 51.989 43.954 13.547 1.00 20.71 25 ALA B N 1
ATOM 1684 C CA . ALA B 1 47 ? 51.676 43.172 12.352 1.00 19.53 25 ALA B CA 1
ATOM 1685 C C . ALA B 1 47 ? 52.279 41.763 12.342 1.00 18.05 25 ALA B C 1
ATOM 1686 O O . ALA B 1 47 ? 51.606 40.811 11.941 1.00 17.18 25 ALA B O 1
ATOM 1688 N N . ALA B 1 48 ? 53.528 41.632 12.770 1.00 16.15 26 ALA B N 1
ATOM 1689 C CA . ALA B 1 48 ? 54.182 40.319 12.812 1.00 15.80 26 ALA B CA 1
ATOM 1690 C C . ALA B 1 48 ? 53.518 39.377 13.794 1.00 15.75 26 ALA B C 1
ATOM 1691 O O . ALA B 1 48 ? 53.331 38.201 13.503 1.00 14.86 26 ALA B O 1
ATOM 1693 N N . GLY B 1 49 ? 53.177 39.888 14.971 1.00 15.15 27 GLY B N 1
ATOM 1694 C CA . GLY B 1 49 ? 52.499 39.058 15.945 1.00 14.42 27 GLY B CA 1
ATOM 1695 C C . GLY B 1 49 ? 51.197 38.531 15.380 1.00 14.54 27 GLY B C 1
ATOM 1696 O O . GLY B 1 49 ? 50.907 37.343 15.514 1.00 14.33 27 GLY B O 1
ATOM 1697 N N A ARG B 1 50 ? 50.409 39.417 14.762 0.50 14.83 28 ARG B N 1
ATOM 1698 N N B ARG B 1 50 ? 50.411 39.408 14.747 0.50 14.66 28 ARG B N 1
ATOM 1699 C CA A ARG B 1 50 ? 49.144 39.019 14.155 0.50 15.44 28 ARG B CA 1
ATOM 1700 C CA B ARG B 1 50 ? 49.128 38.986 14.191 0.50 15.04 28 ARG B CA 1
ATOM 1701 C C A ARG B 1 50 ? 49.387 37.935 13.113 0.50 14.57 28 ARG B C 1
ATOM 1702 C C B ARG B 1 50 ? 49.304 38.002 13.036 0.50 14.41 28 ARG B C 1
ATOM 1703 O O A ARG B 1 50 ? 48.744 36.888 13.139 0.50 14.36 28 ARG B O 1
ATOM 1704 O O B ARG B 1 50 ? 48.503 37.092 12.898 0.50 14.47 28 ARG B O 1
ATOM 1719 N N . ALA B 1 51 ? 50.353 38.181 12.229 1.00 13.79 29 ALA B N 1
ATOM 1720 C CA . ALA B 1 51 ? 50.639 37.250 11.137 1.00 13.35 29 ALA B CA 1
ATOM 1721 C C . ALA B 1 51 ? 51.020 35.867 11.684 1.00 12.90 29 ALA B C 1
ATOM 1722 O O . ALA B 1 51 ? 50.383 34.867 11.339 1.00 12.73 29 ALA B O 1
ATOM 1724 N N . PHE B 1 52 ? 52.014 35.832 12.581 1.00 12.39 30 PHE B N 1
ATOM 1725 C CA . PHE B 1 52 ? 52.464 34.553 13.111 1.00 12.38 30 PHE B CA 1
ATOM 1726 C C . PHE B 1 52 ? 51.424 33.857 13.955 1.00 12.63 30 PHE B C 1
ATOM 1727 O O . PHE B 1 52 ? 51.457 32.624 14.066 1.00 11.75 30 PHE B O 1
ATOM 1735 N N . ALA B 1 53 ? 50.500 34.625 14.535 1.00 12.54 31 ALA B N 1
ATOM 1736 C CA . ALA B 1 53 ? 49.466 34.032 15.359 1.00 12.28 31 ALA B CA 1
ATOM 1737 C C . ALA B 1 53 ? 48.231 33.571 14.584 1.00 13.08 31 ALA B C 1
ATOM 1738 O O . ALA B 1 53 ? 47.351 32.924 15.163 1.00 13.59 31 ALA B O 1
ATOM 1740 N N . THR B 1 54 ? 48.141 33.903 13.294 1.00 13.42 32 THR B N 1
ATOM 1741 C CA . THR B 1 54 ? 46.939 33.583 12.506 1.00 14.36 32 THR B CA 1
ATOM 1742 C C . THR B 1 54 ? 47.185 32.823 11.215 1.00 15.72 32 THR B C 1
ATOM 1743 O O . THR B 1 54 ? 46.228 32.356 10.590 1.00 16.92 32 THR B O 1
ATOM 1747 N N . ARG B 1 55 ? 48.437 32.710 10.784 1.00 14.74 33 ARG B N 1
ATOM 1748 C CA . ARG B 1 55 ? 48.725 31.994 9.549 1.00 16.78 33 ARG B CA 1
ATOM 1749 C C . ARG B 1 55 ? 49.849 31.016 9.771 1.00 16.45 33 ARG B C 1
ATOM 1750 O O . ARG B 1 55 ? 50.743 31.274 10.592 1.00 14.18 33 ARG B O 1
ATOM 1758 N N . PRO B 1 56 ? 49.836 29.888 9.030 1.00 16.51 34 PRO B N 1
ATOM 1759 C CA . PRO B 1 56 ? 50.938 28.952 9.164 1.00 16.44 34 PRO B CA 1
ATOM 1760 C C . PRO B 1 56 ? 52.287 29.621 8.910 1.00 16.01 34 PRO B C 1
ATOM 1761 O O . PRO B 1 56 ? 52.459 30.432 7.966 1.00 15.74 34 PRO B O 1
ATOM 1765 N N . TYR B 1 57 ? 53.233 29.285 9.774 1.00 16.47 35 TYR B N 1
ATOM 1766 C CA . TYR B 1 57 ? 54.569 29.823 9.702 1.00 16.76 35 TYR B CA 1
ATOM 1767 C C . TYR B 1 57 ? 55.124 29.794 8.270 1.00 17.09 35 TYR B C 1
ATOM 1768 O O . TYR B 1 57 ? 55.652 30.788 7.770 1.00 17.04 35 TYR B O 1
ATOM 1777 N N . ARG B 1 58 ? 54.966 28.655 7.599 1.00 17.66 36 ARG B N 1
ATOM 1778 C CA . ARG B 1 58 ? 55.545 28.479 6.271 1.00 18.49 36 ARG B CA 1
ATOM 1779 C C . ARG B 1 58 ? 54.952 29.383 5.175 1.00 18.28 36 ARG B C 1
ATOM 1780 O O . ARG B 1 58 ? 55.536 29.527 4.103 1.00 17.57 36 ARG B O 1
ATOM 1788 N N . GLU B 1 59 ? 53.794 29.976 5.446 1.00 18.33 37 GLU B N 1
ATOM 1789 C CA . GLU B 1 59 ? 53.110 30.846 4.481 1.00 19.04 37 GLU B CA 1
ATOM 1790 C C . GLU B 1 59 ? 53.464 32.331 4.565 1.00 18.42 37 GLU B C 1
ATOM 1791 O O . GLU B 1 59 ? 53.171 33.086 3.638 1.00 19.65 37 GLU B O 1
ATOM 1797 N N . ILE B 1 60 ? 54.090 32.747 5.666 1.00 18.15 38 ILE B N 1
ATOM 1798 C CA . ILE B 1 60 ? 54.260 34.163 5.927 1.00 17.51 38 ILE B CA 1
ATOM 1799 C C . ILE B 1 60 ? 55.503 34.762 5.275 1.00 17.86 38 ILE B C 1
ATOM 1800 O O . ILE B 1 60 ? 56.615 34.251 5.460 1.00 17.52 38 ILE B O 1
ATOM 1805 N N . THR B 1 61 ? 55.319 35.856 4.532 1.00 18.77 39 THR B N 1
ATOM 1806 C CA . THR B 1 61 ? 56.470 36.606 4.012 1.00 20.54 39 THR B CA 1
ATOM 1807 C C . THR B 1 61 ? 56.642 37.922 4.745 1.00 20.98 39 THR B C 1
ATOM 1808 O O . THR B 1 61 ? 55.686 38.448 5.323 1.00 20.96 39 THR B O 1
ATOM 1812 N N . LEU B 1 62 ? 57.856 38.461 4.703 1.00 21.94 40 LEU B N 1
ATOM 1813 C CA . LEU B 1 62 ? 58.118 39.803 5.202 1.00 23.18 40 LEU B CA 1
ATOM 1814 C C . LEU B 1 62 ? 57.299 40.867 4.474 1.00 23.02 40 LEU B C 1
ATOM 1815 O O . LEU B 1 62 ? 56.863 41.837 5.087 1.00 22.87 40 LEU B O 1
ATOM 1820 N N . LYS B 1 63 ? 57.096 40.680 3.170 1.00 23.63 41 LYS B N 1
ATOM 1821 C CA . LYS B 1 63 ? 56.227 41.561 2.385 1.00 23.89 41 LYS B CA 1
ATOM 1822 C C . LYS B 1 63 ? 54.788 41.618 2.902 1.00 23.63 41 LYS B C 1
ATOM 1823 O O . LYS B 1 63 ? 54.217 42.707 2.988 1.00 23.71 41 LYS B O 1
ATOM 1829 N N . ASP B 1 64 ? 54.218 40.463 3.267 1.00 23.13 42 ASP B N 1
ATOM 1830 C CA . ASP B 1 64 ? 52.891 40.423 3.873 1.00 23.19 42 ASP B CA 1
ATOM 1831 C C . ASP B 1 64 ? 52.901 41.291 5.141 1.00 22.80 42 ASP B C 1
ATOM 1832 O O . ASP B 1 64 ? 52.011 42.122 5.333 1.00 22.35 42 ASP B O 1
ATOM 1837 N N . ILE B 1 65 ? 53.908 41.076 5.998 1.00 21.94 43 ILE B N 1
ATOM 1838 C CA . ILE B 1 65 ? 53.998 41.763 7.299 1.00 21.92 43 ILE B CA 1
ATOM 1839 C C . ILE B 1 65 ? 54.136 43.267 7.077 1.00 22.50 43 ILE B C 1
ATOM 1840 O O . ILE B 1 65 ? 53.381 44.057 7.665 1.00 21.99 43 ILE B O 1
ATOM 1845 N N . ALA B 1 66 ? 55.065 43.638 6.192 1.00 23.06 44 ALA B N 1
ATOM 1846 C CA . ALA B 1 66 ? 55.264 45.035 5.764 1.00 24.42 44 ALA B CA 1
ATOM 1847 C C . ALA B 1 66 ? 53.967 45.702 5.276 1.00 25.30 44 ALA B C 1
ATOM 1848 O O . ALA B 1 66 ? 53.629 46.808 5.716 1.00 25.39 44 ALA B O 1
ATOM 1850 N N . GLU B 1 67 ? 53.243 45.015 4.389 1.00 26.86 45 GLU B N 1
ATOM 1851 C CA . GLU B 1 67 ? 51.958 45.500 3.856 1.00 28.67 45 GLU B CA 1
ATOM 1852 C C . GLU B 1 67 ? 50.911 45.766 4.939 1.00 28.77 45 GLU B C 1
ATOM 1853 O O . GLU B 1 67 ? 50.192 46.767 4.874 1.00 28.69 45 GLU B O 1
ATOM 1859 N N A ASP B 1 68 ? 50.834 44.875 5.928 0.50 28.90 46 ASP B N 1
ATOM 1860 N N B ASP B 1 68 ? 50.842 44.864 5.919 0.50 28.87 46 ASP B N 1
ATOM 1861 C CA A ASP B 1 68 ? 49.919 45.048 7.055 0.50 29.40 46 ASP B CA 1
ATOM 1862 C CA B ASP B 1 68 ? 49.950 45.000 7.067 0.50 29.34 46 ASP B CA 1
ATOM 1863 C C A ASP B 1 68 ? 50.396 46.160 7.988 0.50 29.49 46 ASP B C 1
ATOM 1864 C C B ASP B 1 68 ? 50.399 46.146 7.974 0.50 29.45 46 ASP B C 1
ATOM 1865 O O A ASP B 1 68 ? 49.581 46.913 8.520 0.50 29.80 46 ASP B O 1
ATOM 1866 O O B ASP B 1 68 ? 49.570 46.909 8.469 0.50 29.71 46 ASP B O 1
ATOM 1875 N N . ALA B 1 69 ? 51.712 46.259 8.167 1.00 29.74 47 ALA B N 1
ATOM 1876 C CA . ALA B 1 69 ? 52.319 47.280 9.032 1.00 30.30 47 ALA B CA 1
ATOM 1877 C C . ALA B 1 69 ? 52.325 48.684 8.419 1.00 31.13 47 ALA B C 1
ATOM 1878 O O . ALA B 1 69 ? 52.633 49.664 9.109 1.00 31.11 47 ALA B O 1
ATOM 1880 N N . GLY B 1 70 ? 52.009 48.779 7.129 1.00 31.80 48 GLY B N 1
ATOM 1881 C CA . GLY B 1 70 ? 52.094 50.054 6.410 1.00 33.21 48 GLY B CA 1
ATOM 1882 C C . GLY B 1 70 ? 53.522 50.560 6.287 1.00 34.09 48 GLY B C 1
ATOM 1883 O O . GLY B 1 70 ? 53.753 51.770 6.151 1.00 34.64 48 GLY B O 1
ATOM 1884 N N . VAL B 1 71 ? 54.479 49.636 6.349 1.00 34.89 49 VAL B N 1
ATOM 1885 C CA . VAL B 1 71 ? 55.888 49.942 6.103 1.00 35.88 49 VAL B CA 1
ATOM 1886 C C . VAL B 1 71 ? 56.391 49.186 4.864 1.00 36.59 49 VAL B C 1
ATOM 1887 O O . VAL B 1 71 ? 55.616 48.505 4.182 1.00 36.49 49 VAL B O 1
ATOM 1891 N N . SER B 1 72 ? 57.681 49.330 4.568 1.00 37.50 50 SER B N 1
ATOM 1892 C CA . SER B 1 72 ? 58.320 48.561 3.503 1.00 38.37 50 SER B CA 1
ATOM 1893 C C . SER B 1 72 ? 59.138 47.407 4.089 1.00 38.85 50 SER B C 1
ATOM 1894 O O . SER B 1 72 ? 59.598 47.479 5.236 1.00 39.10 50 SER B O 1
ATOM 1897 N N . ALA B 1 73 ? 59.313 46.351 3.295 1.00 39.25 51 ALA B N 1
ATOM 1898 C CA . ALA B 1 73 ? 60.066 45.165 3.712 1.00 39.49 51 ALA B CA 1
ATOM 1899 C C . ALA B 1 73 ? 61.529 45.436 4.111 1.00 39.73 51 ALA B C 1
ATOM 1900 O O . ALA B 1 73 ? 61.971 44.932 5.145 1.00 39.83 51 ALA B O 1
ATOM 1902 N N . PRO B 1 74 ? 62.281 46.228 3.304 1.00 39.83 52 PRO B N 1
ATOM 1903 C CA . PRO B 1 74 ? 63.687 46.499 3.636 1.00 39.87 52 PRO B CA 1
ATOM 1904 C C . PRO B 1 74 ? 63.949 47.043 5.048 1.00 39.82 52 PRO B C 1
ATOM 1905 O O . PRO B 1 74 ? 64.973 46.704 5.643 1.00 39.66 52 PRO B O 1
ATOM 1909 N N . LEU B 1 75 ? 63.053 47.874 5.577 1.00 39.93 53 LEU B N 1
ATOM 1910 C CA . LEU B 1 75 ? 63.255 48.408 6.926 1.00 40.32 53 LEU B CA 1
ATOM 1911 C C . LEU B 1 75 ? 62.865 47.431 8.037 1.00 40.56 53 LEU B C 1
ATOM 1912 O O . LEU B 1 75 ? 63.224 47.646 9.201 1.00 40.70 53 LEU B O 1
ATOM 1917 N N . ILE B 1 76 ? 62.132 46.372 7.685 1.00 40.75 54 ILE B N 1
ATOM 1918 C CA . ILE B 1 76 ? 61.955 45.232 8.594 1.00 40.66 54 ILE B CA 1
ATOM 1919 C C . ILE B 1 76 ? 63.288 44.490 8.648 1.00 40.92 54 ILE B C 1
ATOM 1920 O O . ILE B 1 76 ? 63.726 44.059 9.718 1.00 40.90 54 ILE B O 1
ATOM 1925 N N . ILE B 1 77 ? 63.938 44.364 7.492 1.00 41.02 55 ILE B N 1
ATOM 1926 C CA . ILE B 1 77 ? 65.236 43.700 7.410 1.00 41.39 55 ILE B CA 1
ATOM 1927 C C . ILE B 1 77 ? 66.293 44.532 8.134 1.00 41.54 55 ILE B C 1
ATOM 1928 O O . ILE B 1 77 ? 67.221 43.987 8.736 1.00 41.73 55 ILE B O 1
ATOM 1933 N N . LYS B 1 78 ? 66.139 45.852 8.085 1.00 41.56 56 LYS B N 1
ATOM 1934 C CA . LYS B 1 78 ? 67.072 46.742 8.760 1.00 41.37 56 LYS B CA 1
ATOM 1935 C C . LYS B 1 78 ? 66.967 46.568 10.271 1.00 40.90 56 LYS B C 1
ATOM 1936 O O . LYS B 1 78 ? 67.986 46.418 10.948 1.00 41.02 56 LYS B O 1
ATOM 1942 N N . TYR B 1 79 ? 65.736 46.563 10.788 1.00 40.14 57 TYR B N 1
ATOM 1943 C CA . TYR B 1 79 ? 65.501 46.527 12.235 1.00 39.25 57 TYR B CA 1
ATOM 1944 C C . TYR B 1 79 ? 65.582 45.123 12.837 1.00 38.04 57 TYR B C 1
ATOM 1945 O O . TYR B 1 79 ? 65.868 44.975 14.030 1.00 37.94 57 TYR B O 1
ATOM 1954 N N . PHE B 1 80 ? 65.333 44.103 12.014 1.00 36.36 58 PHE B N 1
ATOM 1955 C CA . PHE B 1 80 ? 65.245 42.720 12.505 1.00 34.45 58 PHE B CA 1
ATOM 1956 C C . PHE B 1 80 ? 66.156 41.721 11.800 1.00 33.31 58 PHE B C 1
ATOM 1957 O O . PHE B 1 80 ? 66.451 40.682 12.364 1.00 33.38 58 PHE B O 1
ATOM 1965 N N . GLY B 1 81 ? 66.594 42.023 10.579 1.00 31.47 59 GLY B N 1
ATOM 1966 C CA . GLY B 1 81 ? 67.584 41.184 9.900 1.00 29.12 59 GLY B CA 1
ATOM 1967 C C . GLY B 1 81 ? 67.023 40.108 8.994 1.00 27.70 59 GLY B C 1
ATOM 1968 O O . GLY B 1 81 ? 67.530 39.895 7.887 1.00 28.09 59 GLY B O 1
ATOM 1969 N N . SER B 1 82 ? 65.986 39.414 9.463 1.00 25.33 60 SER B N 1
ATOM 1970 C CA . SER B 1 82 ? 65.385 38.320 8.710 1.00 23.33 60 SER B CA 1
ATOM 1971 C C . SER B 1 82 ? 64.034 37.948 9.325 1.00 21.97 60 SER B C 1
ATOM 1972 O O . SER B 1 82 ? 63.724 38.364 10.445 1.00 22.19 60 SER B O 1
ATOM 1975 N N . LYS B 1 83 ? 63.252 37.163 8.590 1.00 20.69 61 LYS B N 1
ATOM 1976 C CA . LYS B 1 83 ? 61.993 36.616 9.102 1.00 19.16 61 LYS B CA 1
ATOM 1977 C C . LYS B 1 83 ? 62.257 35.827 10.381 1.00 19.40 61 LYS B C 1
ATOM 1978 O O . LYS B 1 83 ? 61.522 35.952 11.367 1.00 17.18 61 LYS B O 1
ATOM 1984 N N . GLU B 1 84 ? 63.322 35.034 10.369 1.00 19.73 62 GLU B N 1
ATOM 1985 C CA . GLU B 1 84 ? 63.634 34.169 11.503 1.00 20.84 62 GLU B CA 1
ATOM 1986 C C . GLU B 1 84 ? 63.918 34.989 12.760 1.00 20.10 62 GLU B C 1
ATOM 1987 O O . GLU B 1 84 ? 63.429 34.663 13.846 1.00 18.75 62 GLU B O 1
ATOM 1993 N N A GLN B 1 85 ? 64.705 36.048 12.617 0.70 20.02 63 GLN B N 1
ATOM 1994 N N B GLN B 1 85 ? 64.706 36.054 12.618 0.30 19.82 63 GLN B N 1
ATOM 1995 C CA A GLN B 1 85 ? 65.026 36.923 13.748 0.70 20.05 63 GLN B CA 1
ATOM 1996 C CA B GLN B 1 85 ? 65.038 36.920 13.755 0.30 19.77 63 GLN B CA 1
ATOM 1997 C C A GLN B 1 85 ? 63.817 37.726 14.232 0.70 19.60 63 GLN B C 1
ATOM 1998 C C B GLN B 1 85 ? 63.835 37.745 14.227 0.30 19.31 63 GLN B C 1
ATOM 1999 O O A GLN B 1 85 ? 63.682 38.022 15.429 0.70 19.37 63 GLN B O 1
ATOM 2000 O O B GLN B 1 85 ? 63.723 38.068 15.415 0.30 19.26 63 GLN B O 1
ATOM 2011 N N . LEU B 1 86 ? 62.937 38.085 13.301 1.00 18.72 64 LEU B N 1
ATOM 2012 C CA . LEU B 1 86 ? 61.694 38.745 13.659 1.00 17.87 64 LEU B CA 1
ATOM 2013 C C . LEU B 1 86 ? 60.882 37.764 14.521 1.00 16.72 64 LEU B C 1
ATOM 2014 O O . LEU B 1 86 ? 60.376 38.138 15.593 1.00 16.86 64 LEU B O 1
ATOM 2019 N N . PHE B 1 87 ? 60.792 36.509 14.063 1.00 15.60 65 PHE B N 1
ATOM 2020 C CA . PHE B 1 87 ? 60.094 35.462 14.837 1.00 14.51 65 PHE B CA 1
ATOM 2021 C C . PHE B 1 87 ? 60.680 35.322 16.252 1.00 14.69 65 PHE B C 1
ATOM 2022 O O . PHE B 1 87 ? 59.929 35.248 17.242 1.00 14.07 65 PHE B O 1
ATOM 2030 N N . ASP B 1 88 ? 62.013 35.277 16.342 1.00 15.90 66 ASP B N 1
ATOM 2031 C CA . ASP B 1 88 ? 62.701 35.217 17.654 1.00 16.57 66 ASP B CA 1
ATOM 2032 C C . ASP B 1 88 ? 62.295 36.334 18.609 1.00 16.32 66 ASP B C 1
ATOM 2033 O O . ASP B 1 88 ? 62.123 36.089 19.815 1.00 16.65 66 ASP B O 1
ATOM 2038 N N . ALA B 1 89 ? 62.115 37.549 18.092 1.00 16.20 67 ALA B N 1
ATOM 2039 C CA . ALA B 1 89 ? 61.651 38.663 18.932 1.00 15.61 67 ALA B CA 1
ATOM 2040 C C . ALA B 1 89 ? 60.257 38.418 19.461 1.00 15.47 67 ALA B C 1
ATOM 2041 O O . ALA B 1 89 ? 59.960 38.737 20.622 1.00 16.21 67 ALA B O 1
ATOM 2043 N N A LEU B 1 90 ? 59.396 37.839 18.620 0.50 14.33 68 LEU B N 1
ATOM 2044 N N B LEU B 1 90 ? 59.390 37.853 18.625 0.50 14.34 68 LEU B N 1
ATOM 2045 C CA A LEU B 1 90 ? 58.005 37.616 18.975 0.50 13.81 68 LEU B CA 1
ATOM 2046 C CA B LEU B 1 90 ? 58.018 37.627 19.022 0.50 13.88 68 LEU B CA 1
ATOM 2047 C C A LEU B 1 90 ? 57.807 36.429 19.911 0.50 13.12 68 LEU B C 1
ATOM 2048 C C B LEU B 1 90 ? 57.916 36.551 20.084 0.50 13.29 68 LEU B C 1
ATOM 2049 O O A LEU B 1 90 ? 56.725 36.267 20.486 0.50 13.29 68 LEU B O 1
ATOM 2050 O O B LEU B 1 90 ? 57.019 36.586 20.922 0.50 14.05 68 LEU B O 1
ATOM 2059 N N . VAL B 1 91 ? 58.839 35.593 20.051 1.00 12.59 69 VAL B N 1
ATOM 2060 C CA . VAL B 1 91 ? 58.775 34.492 21.011 1.00 11.71 69 VAL B CA 1
ATOM 2061 C C . VAL B 1 91 ? 59.746 34.637 22.178 1.00 11.99 69 VAL B C 1
ATOM 2062 O O . VAL B 1 91 ? 60.070 33.665 22.865 1.00 12.17 69 VAL B O 1
ATOM 2066 N N . ASP B 1 92 ? 60.219 35.861 22.385 1.00 12.34 70 ASP B N 1
ATOM 2067 C CA . ASP B 1 92 ? 60.936 36.244 23.606 1.00 12.65 70 ASP B CA 1
ATOM 2068 C C . ASP B 1 92 ? 59.842 36.691 24.576 1.00 12.53 70 ASP B C 1
ATOM 2069 O O . ASP B 1 92 ? 59.236 37.766 24.387 1.00 13.50 70 ASP B O 1
ATOM 2074 N N . PHE B 1 93 ? 59.583 35.865 25.604 1.00 11.54 71 PHE B N 1
ATOM 2075 C CA . PHE B 1 93 ? 58.453 36.095 26.518 1.00 11.22 71 PHE B CA 1
ATOM 2076 C C . PHE B 1 93 ? 58.837 36.880 27.772 1.00 11.42 71 PHE B C 1
ATOM 2077 O O . PHE B 1 93 ? 58.036 37.009 28.676 1.00 11.16 71 PHE B O 1
ATOM 2085 N N . ARG B 1 94 ? 60.019 37.471 27.792 1.00 12.11 72 ARG B N 1
ATOM 2086 C CA . ARG B 1 94 ? 60.473 38.147 29.012 1.00 12.64 72 ARG B CA 1
ATOM 2087 C C . ARG B 1 94 ? 59.598 39.384 29.309 1.00 13.04 72 ARG B C 1
ATOM 2088 O O . ARG B 1 94 ? 59.198 39.591 30.471 1.00 12.96 72 ARG B O 1
ATOM 2096 N N . ALA B 1 95 ? 59.239 40.161 28.282 1.00 14.65 73 ALA B N 1
ATOM 2097 C CA . ALA B 1 95 ? 58.342 41.315 28.520 1.00 15.44 73 ALA B CA 1
ATOM 2098 C C . ALA B 1 95 ? 56.956 40.870 28.989 1.00 14.84 73 ALA B C 1
ATOM 2099 O O . ALA B 1 95 ? 56.364 41.480 29.910 1.00 15.19 73 ALA B O 1
ATOM 2101 N N . ALA B 1 96 ? 56.430 39.805 28.372 1.00 13.71 74 ALA B N 1
ATOM 2102 C CA . ALA B 1 96 ? 55.133 39.275 28.797 1.00 13.35 74 ALA B CA 1
ATOM 2103 C C . ALA B 1 96 ? 55.179 38.872 30.269 1.00 13.29 74 ALA B C 1
ATOM 2104 O O . ALA B 1 96 ? 54.257 39.135 31.022 1.00 14.20 74 ALA B O 1
ATOM 2106 N N . ALA B 1 97 ? 56.276 38.224 30.678 1.00 12.63 75 ALA B N 1
ATOM 2107 C CA . ALA B 1 97 ? 56.371 37.789 32.070 1.00 12.59 75 ALA B CA 1
ATOM 2108 C C . ALA B 1 97 ? 56.454 38.961 33.022 1.00 13.13 75 ALA B C 1
ATOM 2109 O O . ALA B 1 97 ? 55.942 38.873 34.129 1.00 13.74 75 ALA B O 1
ATOM 2111 N N A GLU B 1 98 ? 57.102 40.039 32.584 0.50 13.06 76 GLU B N 1
ATOM 2112 N N B GLU B 1 98 ? 57.112 40.040 32.603 0.50 13.17 76 GLU B N 1
ATOM 2113 C CA A GLU B 1 98 ? 57.185 41.272 33.381 0.50 13.65 76 GLU B CA 1
ATOM 2114 C CA B GLU B 1 98 ? 57.166 41.263 33.415 0.50 13.86 76 GLU B CA 1
ATOM 2115 C C A GLU B 1 98 ? 55.822 41.930 33.593 0.50 13.91 76 GLU B C 1
ATOM 2116 C C B GLU B 1 98 ? 55.746 41.787 33.666 0.50 13.89 76 GLU B C 1
ATOM 2117 O O A GLU B 1 98 ? 55.580 42.543 34.645 0.50 13.94 76 GLU B O 1
ATOM 2118 O O B GLU B 1 98 ? 55.385 42.166 34.801 0.50 13.28 76 GLU B O 1
ATOM 2129 N N . ILE B 1 99 ? 54.935 41.774 32.619 1.00 13.20 77 ILE B N 1
ATOM 2130 C CA . ILE B 1 99 ? 53.560 42.299 32.730 1.00 14.10 77 ILE B CA 1
ATOM 2131 C C . ILE B 1 99 ? 52.727 41.345 33.588 1.00 14.72 77 ILE B C 1
ATOM 2132 O O . ILE B 1 99 ? 52.110 41.771 34.577 1.00 15.44 77 ILE B O 1
ATOM 2137 N N . VAL B 1 100 ? 52.720 40.049 33.254 1.00 12.55 78 VAL B N 1
ATOM 2138 C CA . VAL B 1 100 ? 51.753 39.130 33.867 1.00 13.51 78 VAL B CA 1
ATOM 2139 C C . VAL B 1 100 ? 52.075 38.874 35.330 1.00 13.79 78 VAL B C 1
ATOM 2140 O O . VAL B 1 100 ? 51.168 38.760 36.141 1.00 14.92 78 VAL B O 1
ATOM 2144 N N . PHE B 1 101 ? 53.361 38.789 35.683 1.00 13.13 79 PHE B N 1
ATOM 2145 C CA . PHE B 1 101 ? 53.718 38.447 37.056 1.00 13.26 79 PHE B CA 1
ATOM 2146 C C . PHE B 1 101 ? 54.141 39.654 37.887 1.00 13.22 79 PHE B C 1
ATOM 2147 O O . PHE B 1 101 ? 54.739 39.478 38.932 1.00 15.49 79 PHE B O 1
ATOM 2155 N N . SER B 1 102 ? 53.832 40.861 37.417 1.00 14.20 80 SER B N 1
ATOM 2156 C CA . SER B 1 102 ? 54.187 42.063 38.169 1.00 14.28 80 SER B CA 1
ATOM 2157 C C . SER B 1 102 ? 53.548 42.115 39.555 1.00 14.47 80 SER B C 1
ATOM 2158 O O . SER B 1 102 ? 52.411 41.659 39.745 1.00 14.06 80 SER B O 1
ATOM 2161 N N . GLY B 1 103 ? 54.281 42.685 40.528 1.00 14.35 81 GLY B N 1
ATOM 2162 C CA . GLY B 1 103 ? 53.727 42.894 41.859 1.00 15.37 81 GLY B CA 1
ATOM 2163 C C . GLY B 1 103 ? 53.823 41.695 42.782 1.00 14.81 81 GLY B C 1
ATOM 2164 O O . GLY B 1 103 ? 54.355 40.645 42.401 1.00 16.17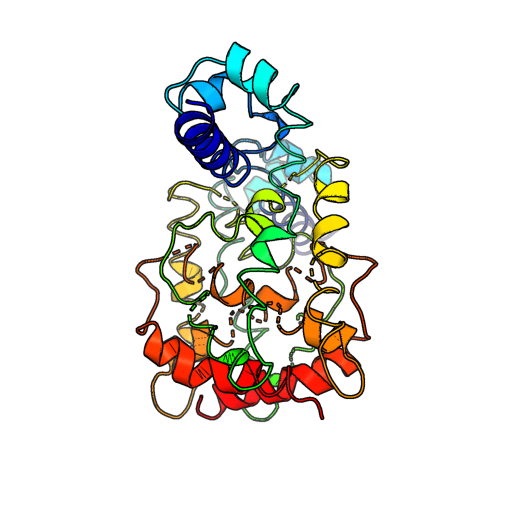 81 GLY B O 1
ATOM 2165 N N . PRO B 1 104 ? 53.305 41.840 44.006 1.00 15.19 82 PRO B N 1
ATOM 2166 C CA . PRO B 1 104 ? 53.323 40.794 45.029 1.00 15.42 82 PRO B CA 1
ATOM 2167 C C . PRO B 1 104 ? 52.465 39.582 44.679 1.00 16.03 82 PRO B C 1
ATOM 2168 O O . PRO B 1 104 ? 51.517 39.681 43.912 1.00 14.92 82 PRO B O 1
ATOM 2172 N N . LEU B 1 105 ? 52.796 38.435 45.248 1.00 16.08 83 LEU B N 1
ATOM 2173 C CA . LEU B 1 105 ? 51.959 37.248 45.080 1.00 15.60 83 LEU B CA 1
ATOM 2174 C C . LEU B 1 105 ? 50.537 37.513 45.628 1.00 14.82 83 LEU B C 1
ATOM 2175 O O . LEU B 1 105 ? 49.549 37.028 45.081 1.00 14.54 83 LEU B O 1
ATOM 2180 N N . ASP B 1 106 ? 50.429 38.311 46.684 1.00 14.12 84 ASP B N 1
ATOM 2181 C CA . ASP B 1 106 ? 49.140 38.688 47.252 1.00 13.87 84 ASP B CA 1
ATOM 2182 C C . ASP B 1 106 ? 48.331 39.430 46.163 1.00 13.91 84 ASP B C 1
ATOM 2183 O O . ASP B 1 106 ? 48.758 40.497 45.681 1.00 14.29 84 ASP B O 1
ATOM 2188 N N . GLY B 1 107 ? 47.178 38.875 45.812 1.00 12.12 85 GLY B N 1
ATOM 2189 C CA . GLY B 1 107 ? 46.296 39.462 44.792 1.00 12.40 85 GLY B CA 1
ATOM 2190 C C . GLY B 1 107 ? 46.728 39.204 43.362 1.00 12.85 85 GLY B C 1
ATOM 2191 O O . GLY B 1 107 ? 46.051 39.618 42.435 1.00 12.04 85 GLY B O 1
ATOM 2192 N N . LEU B 1 108 ? 47.822 38.477 43.164 1.00 11.46 86 LEU B N 1
ATOM 2193 C CA . LEU B 1 108 ? 48.261 38.196 41.814 1.00 11.81 86 LEU B CA 1
ATOM 2194 C C . LEU B 1 108 ? 47.265 37.373 41.026 1.00 11.50 86 LEU B C 1
ATOM 2195 O O . LEU B 1 108 ? 47.108 37.602 39.812 1.00 12.02 86 LEU B O 1
ATOM 2200 N N . GLY B 1 109 ? 46.582 36.448 41.692 1.00 11.65 87 GLY B N 1
ATOM 2201 C CA . GLY B 1 109 ? 45.522 35.654 41.022 1.00 12.14 87 GLY B CA 1
ATOM 2202 C C . GLY B 1 109 ? 44.542 36.556 40.330 1.00 11.34 87 GLY B C 1
ATOM 2203 O O . GLY B 1 109 ? 44.278 36.367 39.126 1.00 12.04 87 GLY B O 1
ATOM 2204 N N . GLU B 1 110 ? 44.000 37.528 41.069 1.00 10.75 88 GLU B N 1
ATOM 2205 C CA . GLU B 1 110 ? 42.965 38.398 40.538 1.00 11.05 88 GLU B CA 1
ATOM 2206 C C . GLU B 1 110 ? 43.564 39.280 39.422 1.00 11.67 88 GLU B C 1
ATOM 2207 O O . GLU B 1 110 ? 42.903 39.528 38.416 1.00 10.98 88 GLU B O 1
ATOM 2213 N N . ARG B 1 111 ? 44.791 39.787 39.607 1.00 10.81 89 ARG B N 1
ATOM 2214 C CA . ARG B 1 111 ? 45.373 40.667 38.571 1.00 11.12 89 ARG B CA 1
ATOM 2215 C C . ARG B 1 111 ? 45.565 39.891 37.259 1.00 10.31 89 ARG B C 1
ATOM 2216 O O . ARG B 1 111 ? 45.281 40.394 36.157 1.00 11.63 89 ARG B O 1
ATOM 2232 N N . VAL B 1 113 ? 43.949 37.020 36.267 1.00 10.83 91 VAL B N 1
ATOM 2233 C CA . VAL B 1 113 ? 42.696 36.643 35.668 1.00 11.20 91 VAL B CA 1
ATOM 2234 C C . VAL B 1 113 ? 42.056 37.853 35.022 1.00 10.99 91 VAL B C 1
ATOM 2235 O O . VAL B 1 113 ? 41.460 37.719 33.951 1.00 10.97 91 VAL B O 1
ATOM 2239 N N A SER B 1 114 ? 42.164 39.032 35.649 0.50 10.40 92 SER B N 1
ATOM 2240 N N B SER B 1 114 ? 42.172 39.033 35.638 0.50 10.42 92 SER B N 1
ATOM 2241 C CA A SER B 1 114 ? 41.624 40.236 35.013 0.50 11.00 92 SER B CA 1
ATOM 2242 C CA B SER B 1 114 ? 41.554 40.217 35.040 0.50 11.01 92 SER B CA 1
ATOM 2243 C C A SER B 1 114 ? 42.198 40.366 33.592 0.50 10.66 92 SER B C 1
ATOM 2244 C C B SER B 1 114 ? 42.160 40.572 33.672 0.50 11.24 92 SER B C 1
ATOM 2245 O O A SER B 1 114 ? 41.449 40.517 32.619 0.50 10.22 92 SER B O 1
ATOM 2246 O O B SER B 1 114 ? 41.488 41.182 32.816 0.50 11.21 92 SER B O 1
ATOM 2267 N N . PHE B 1 116 ? 43.576 38.103 31.554 1.00 11.83 94 PHE B N 1
ATOM 2268 C CA . PHE B 1 116 ? 43.203 37.041 30.629 1.00 10.94 94 PHE B CA 1
ATOM 2269 C C . PHE B 1 116 ? 41.695 36.969 30.353 1.00 12.12 94 PHE B C 1
ATOM 2270 O O . PHE B 1 116 ? 41.279 36.279 29.419 1.00 13.13 94 PHE B O 1
ATOM 2278 N N . ALA B 1 117 ? 40.899 37.661 31.174 1.00 11.63 95 ALA B N 1
ATOM 2279 C CA . ALA B 1 117 ? 39.450 37.687 30.992 1.00 11.87 95 ALA B CA 1
ATOM 2280 C C . ALA B 1 117 ? 39.027 38.808 30.072 1.00 12.19 95 ALA B C 1
ATOM 2281 O O . ALA B 1 117 ? 37.859 38.885 29.688 1.00 14.01 95 ALA B O 1
ATOM 2283 N N . ARG B 1 118 ? 39.949 39.715 29.755 1.00 12.44 96 ARG B N 1
ATOM 2284 C CA . ARG B 1 118 ? 39.585 40.794 28.807 1.00 12.78 96 ARG B CA 1
ATOM 2285 C C . ARG B 1 118 ? 39.196 40.176 27.469 1.00 14.13 96 ARG B C 1
ATOM 2286 O O . ARG B 1 118 ? 39.849 39.227 27.020 1.00 12.58 96 ARG B O 1
ATOM 2294 N N . PRO B 1 119 ? 38.142 40.690 26.831 1.00 13.67 97 PRO B N 1
ATOM 2295 C CA . PRO B 1 119 ? 37.684 40.080 25.557 1.00 14.99 97 PRO B CA 1
ATOM 2296 C C . PRO B 1 119 ? 38.471 40.585 24.357 1.00 15.05 97 PRO B C 1
ATOM 2297 O O . PRO B 1 119 ? 37.965 41.403 23.557 1.00 16.86 97 PRO B O 1
ATOM 2301 N N . LEU B 1 120 ? 39.710 40.105 24.251 1.00 14.78 98 LEU B N 1
ATOM 2302 C CA . LEU B 1 120 ? 40.627 40.520 23.197 1.00 15.84 98 LEU B CA 1
ATOM 2303 C C . LEU B 1 120 ? 40.448 39.635 21.958 1.00 15.16 98 LEU B C 1
ATOM 2304 O O . LEU B 1 120 ? 39.543 38.779 21.893 1.00 15.27 98 LEU B O 1
ATOM 2309 N N . GLU B 1 121 ? 41.306 39.873 20.980 1.00 16.34 99 GLU B N 1
ATOM 2310 C CA . GLU B 1 121 ? 41.219 39.201 19.688 1.00 16.44 99 GLU B CA 1
ATOM 2311 C C . GLU B 1 121 ? 41.399 37.688 19.835 1.00 16.52 99 GLU B C 1
ATOM 2312 O O . GLU B 1 121 ? 42.050 37.207 20.764 1.00 15.79 99 GLU B O 1
ATOM 2318 N N . PRO B 1 122 ? 40.774 36.921 18.938 1.00 15.59 100 PRO B N 1
ATOM 2319 C CA . PRO B 1 122 ? 40.832 35.467 19.004 1.00 16.02 100 PRO B CA 1
ATOM 2320 C C . PRO B 1 122 ? 42.234 34.890 18.827 1.00 16.19 100 PRO B C 1
ATOM 2321 O O . PRO B 1 122 ? 42.421 33.706 19.109 1.00 16.97 100 PRO B O 1
ATOM 2325 N N . TYR B 1 123 ? 43.195 35.697 18.387 1.00 16.04 101 TYR B N 1
ATOM 2326 C CA . TYR B 1 123 ? 44.583 35.212 18.217 1.00 16.05 101 TYR B CA 1
ATOM 2327 C C . TYR B 1 123 ? 45.517 35.553 19.391 1.00 15.66 101 TYR B C 1
ATOM 2328 O O . TYR B 1 123 ? 46.742 35.323 19.322 1.00 15.35 101 TYR B O 1
ATOM 2337 N N . LYS B 1 124 ? 44.945 36.088 20.484 1.00 15.45 102 LYS B N 1
ATOM 2338 C CA . LYS B 1 124 ? 45.715 36.393 21.706 1.00 15.74 102 LYS B CA 1
ATOM 2339 C C . LYS B 1 124 ? 45.269 35.410 22.810 1.00 16.54 102 LYS B C 1
ATOM 2340 O O . LYS B 1 124 ? 44.089 35.165 22.943 1.00 16.29 102 LYS B O 1
ATOM 2346 N N . PRO B 1 125 ? 46.214 34.880 23.617 1.00 16.88 103 PRO B N 1
ATOM 2347 C CA . PRO B 1 125 ? 47.636 35.217 23.697 1.00 16.23 103 PRO B CA 1
ATOM 2348 C C . PRO B 1 125 ? 48.429 34.723 22.490 1.00 15.50 103 PRO B C 1
ATOM 2349 O O . PRO B 1 125 ? 48.209 33.593 21.945 1.00 14.38 103 PRO B O 1
ATOM 2353 N N . LEU B 1 126 ? 49.402 35.549 22.138 1.00 15.48 104 LEU B N 1
ATOM 2354 C CA . LEU B 1 126 ? 50.299 35.208 21.028 1.00 15.70 104 LEU B CA 1
ATOM 2355 C C . LEU B 1 126 ? 51.058 33.936 21.296 1.00 15.39 104 LEU B C 1
ATOM 2356 O O . LEU B 1 126 ? 51.283 33.162 20.381 1.00 15.32 104 LEU B O 1
ATOM 2361 N N . SER B 1 127 ? 51.471 33.705 22.547 1.00 15.95 105 SER B N 1
ATOM 2362 C CA . SER B 1 127 ? 52.250 32.516 22.900 1.00 15.73 105 SER B CA 1
ATOM 2363 C C . SER B 1 127 ? 51.611 31.267 22.332 1.00 15.82 105 SER B C 1
ATOM 2364 O O . SER B 1 127 ? 52.216 30.540 21.541 1.00 17.60 105 SER B O 1
ATOM 2367 N N . LEU B 1 128 ? 50.349 31.019 22.709 1.00 15.36 106 LEU B N 1
ATOM 2368 C CA . LEU B 1 128 ? 49.705 29.770 22.315 1.00 16.05 106 LEU B CA 1
ATOM 2369 C C . LEU B 1 128 ? 49.299 29.821 20.859 1.00 14.25 106 LEU B C 1
ATOM 2370 O O . LEU B 1 128 ? 49.426 28.853 20.142 1.00 15.23 106 LEU B O 1
ATOM 2375 N N . ASN B 1 129 ? 48.853 30.987 20.382 1.00 13.39 107 ASN B N 1
ATOM 2376 C CA . ASN B 1 129 ? 48.404 31.045 18.995 1.00 13.73 107 ASN B CA 1
ATOM 2377 C C . ASN B 1 129 ? 49.530 30.881 17.955 1.00 12.79 107 ASN B C 1
ATOM 2378 O O . ASN B 1 129 ? 49.376 30.189 16.950 1.00 13.88 107 ASN B O 1
ATOM 2383 N N . ILE B 1 130 ? 50.663 31.526 18.205 1.00 12.53 108 ILE B N 1
ATOM 2384 C CA . ILE B 1 130 ? 51.838 31.253 17.375 1.00 12.19 108 ILE B CA 1
ATOM 2385 C C . ILE B 1 130 ? 52.244 29.779 17.423 1.00 11.72 108 ILE B C 1
ATOM 2386 O O . ILE B 1 130 ? 52.594 29.204 16.390 1.00 13.11 108 ILE B O 1
ATOM 2391 N N . LEU B 1 131 ? 52.172 29.184 18.614 1.00 12.93 109 LEU B N 1
ATOM 2392 C CA . LEU B 1 131 ? 52.447 27.728 18.734 1.00 15.15 109 LEU B CA 1
ATOM 2393 C C . LEU B 1 131 ? 51.508 26.921 17.828 1.00 15.68 109 LEU B C 1
ATOM 2394 O O . LEU B 1 131 ? 51.976 26.041 17.112 1.00 16.31 109 LEU B O 1
ATOM 2399 N N . PHE B 1 132 ? 50.210 27.239 17.869 1.00 16.53 110 PHE B N 1
ATOM 2400 C CA . PHE B 1 132 ? 49.212 26.512 17.060 1.00 17.84 110 PHE B CA 1
ATOM 2401 C C . PHE B 1 132 ? 49.521 26.597 15.555 1.00 18.13 110 PHE B C 1
ATOM 2402 O O . PHE B 1 132 ? 49.202 25.675 14.800 1.00 18.48 110 PHE B O 1
ATOM 2418 N N A SER B 1 134 ? 52.499 26.691 14.089 0.50 21.65 112 SER B N 1
ATOM 2419 N N B SER B 1 134 ? 52.493 26.637 14.058 0.50 21.86 112 SER B N 1
ATOM 2420 C CA A SER B 1 134 ? 53.792 26.096 13.798 0.50 23.83 112 SER B CA 1
ATOM 2421 C CA B SER B 1 134 ? 53.832 26.131 13.735 0.50 24.32 112 SER B CA 1
ATOM 2422 C C A SER B 1 134 ? 53.634 24.996 12.773 0.50 25.61 112 SER B C 1
ATOM 2423 C C B SER B 1 134 ? 53.856 24.867 12.888 0.50 25.92 112 SER B C 1
ATOM 2424 O O A SER B 1 134 ? 54.083 25.134 11.626 0.50 25.89 112 SER B O 1
ATOM 2425 O O B SER B 1 134 ? 54.690 24.748 11.986 0.50 26.35 112 SER B O 1
ATOM 2430 N N . GLY B 1 135 ? 52.969 23.918 13.186 1.00 27.18 113 GLY B N 1
ATOM 2431 C CA . GLY B 1 135 ? 52.799 22.731 12.324 1.00 29.84 113 GLY B CA 1
ATOM 2432 C C . GLY B 1 135 ? 54.124 22.036 12.048 1.00 31.49 113 GLY B C 1
ATOM 2433 O O . GLY B 1 135 ? 54.872 21.776 12.993 1.00 32.84 113 GLY B O 1
ATOM 2434 N N . PRO B 1 136 ? 54.446 21.758 10.754 1.00 32.80 114 PRO B N 1
ATOM 2435 C CA . PRO B 1 136 ? 55.688 21.028 10.482 1.00 32.64 114 PRO B CA 1
ATOM 2436 C C . PRO B 1 136 ? 56.934 21.943 10.487 1.00 32.70 114 PRO B C 1
ATOM 2437 O O . PRO B 1 136 ? 58.024 21.508 10.105 1.00 32.78 114 PRO B O 1
ATOM 2441 N N . SER B 1 137 ? 56.774 23.197 10.922 1.00 32.04 115 SER B N 1
ATOM 2442 C CA . SER B 1 137 ? 57.931 24.056 11.153 1.00 31.57 115 SER B CA 1
ATOM 2443 C C . SER B 1 137 ? 58.450 23.712 12.546 1.00 30.64 115 SER B C 1
ATOM 2444 O O . SER B 1 137 ? 58.049 24.313 13.548 1.00 30.77 115 SER B O 1
ATOM 2447 N N . GLU B 1 138 ? 59.336 22.724 12.601 1.00 29.48 116 GLU B N 1
ATOM 2448 C CA . GLU B 1 138 ? 59.710 22.130 13.876 1.00 27.86 116 GLU B CA 1
ATOM 2449 C C . GLU B 1 138 ? 60.659 23.015 14.692 1.00 25.74 116 GLU B C 1
ATOM 2450 O O . GLU B 1 138 ? 60.539 23.077 15.909 1.00 25.52 116 GLU B O 1
ATOM 2456 N N A GLU B 1 139 ? 61.587 23.695 14.022 0.50 24.36 117 GLU B N 1
ATOM 2457 N N B GLU B 1 139 ? 61.584 23.689 14.010 0.50 24.20 117 GLU B N 1
ATOM 2458 C CA A GLU B 1 139 ? 62.532 24.575 14.712 0.50 23.05 117 GLU B CA 1
ATOM 2459 C CA B GLU B 1 139 ? 62.529 24.595 14.664 0.50 22.75 117 GLU B CA 1
ATOM 2460 C C A GLU B 1 139 ? 61.850 25.778 15.381 0.50 21.71 117 GLU B C 1
ATOM 2461 C C B GLU B 1 139 ? 61.832 25.754 15.378 0.50 21.54 117 GLU B C 1
ATOM 2462 O O A GLU B 1 139 ? 62.164 26.115 16.533 0.50 20.98 117 GLU B O 1
ATOM 2463 O O B GLU B 1 139 ? 62.123 26.042 16.549 0.50 20.83 117 GLU B O 1
ATOM 2474 N N . SER B 1 140 ? 60.923 26.418 14.665 1.00 20.20 118 SER B N 1
ATOM 2475 C CA . SER B 1 140 ? 60.183 27.570 15.214 1.00 18.63 118 SER B CA 1
ATOM 2476 C C . SER B 1 140 ? 59.365 27.148 16.437 1.00 17.67 118 SER B C 1
ATOM 2477 O O . SER B 1 140 ? 59.373 27.853 17.470 1.00 15.61 118 SER B O 1
ATOM 2480 N N . SER B 1 141 ? 58.676 26.006 16.348 1.00 16.20 119 SER B N 1
ATOM 2481 C CA . SER B 1 141 ? 57.960 25.434 17.521 1.00 15.31 119 SER B CA 1
ATOM 2482 C C . SER B 1 141 ? 58.911 25.135 18.693 1.00 13.72 119 SER B C 1
ATOM 2483 O O . SER B 1 141 ? 58.651 25.488 19.874 1.00 13.16 119 SER B O 1
ATOM 2486 N N . ARG B 1 142 ? 60.047 24.508 18.382 1.00 13.00 120 ARG B N 1
ATOM 2487 C CA . ARG B 1 142 ? 60.990 24.173 19.450 1.00 11.48 120 ARG B CA 1
ATOM 2488 C C . ARG B 1 142 ? 61.498 25.401 20.219 1.00 12.70 120 ARG B C 1
ATOM 2489 O O . ARG B 1 142 ? 61.564 25.368 21.448 1.00 12.13 120 ARG B O 1
ATOM 2497 N N . LYS B 1 143 ? 61.785 26.479 19.488 1.00 11.91 121 LYS B N 1
ATOM 2498 C CA . LYS B 1 143 ? 62.305 27.699 20.126 1.00 13.07 121 LYS B CA 1
ATOM 2499 C C . LYS B 1 143 ? 61.218 28.337 21.000 1.00 12.01 121 LYS B C 1
ATOM 2500 O O . LYS B 1 143 ? 61.480 28.762 22.135 1.00 10.94 121 LYS B O 1
ATOM 2506 N N . LEU B 1 144 ? 60.007 28.388 20.462 1.00 11.18 122 LEU B N 1
ATOM 2507 C CA . LEU B 1 144 ? 58.904 28.989 21.189 1.00 10.34 122 LEU B CA 1
ATOM 2508 C C . LEU B 1 144 ? 58.693 28.228 22.496 1.00 10.77 122 LEU B C 1
ATOM 2509 O O . LEU B 1 144 ? 58.607 28.851 23.570 1.00 10.15 122 LEU B O 1
ATOM 2514 N N A ARG B 1 145 ? 58.649 26.895 22.423 0.50 10.59 123 ARG B N 1
ATOM 2515 N N B ARG B 1 145 ? 58.647 26.894 22.409 0.50 10.38 123 ARG B N 1
ATOM 2516 C CA A ARG B 1 145 ? 58.330 26.106 23.619 0.50 11.00 123 ARG B CA 1
ATOM 2517 C CA B ARG B 1 145 ? 58.342 26.072 23.585 0.50 10.55 123 ARG B CA 1
ATOM 2518 C C A ARG B 1 145 ? 59.428 26.217 24.677 0.50 10.10 123 ARG B C 1
ATOM 2519 C C B ARG B 1 145 ? 59.423 26.214 24.661 0.50 9.89 123 ARG B C 1
ATOM 2520 O O A ARG B 1 145 ? 59.133 26.330 25.875 0.50 11.14 123 ARG B O 1
ATOM 2521 O O B ARG B 1 145 ? 59.112 26.350 25.853 0.50 10.98 123 ARG B O 1
ATOM 2536 N N . ALA B 1 146 ? 60.693 26.221 24.228 1.00 9.77 124 ALA B N 1
ATOM 2537 C CA . ALA B 1 146 ? 61.769 26.334 25.160 1.00 10.19 124 ALA B CA 1
ATOM 2538 C C . ALA B 1 146 ? 61.732 27.701 25.867 1.00 10.67 124 ALA B C 1
ATOM 2539 O O . ALA B 1 146 ? 61.888 27.807 27.074 1.00 11.46 124 ALA B O 1
ATOM 2541 N N . ASN B 1 147 ? 61.540 28.764 25.101 1.00 9.98 125 ASN B N 1
ATOM 2542 C CA . ASN B 1 147 ? 61.412 30.081 25.725 1.00 10.38 125 ASN B CA 1
ATOM 2543 C C . ASN B 1 147 ? 60.206 30.214 26.654 1.00 10.04 125 ASN B C 1
ATOM 2544 O O . ASN B 1 147 ? 60.330 30.852 27.692 1.00 11.00 125 ASN B O 1
ATOM 2549 N N . TYR B 1 148 ? 59.062 29.658 26.269 1.00 10.84 126 TYR B N 1
ATOM 2550 C CA . TYR B 1 148 ? 57.882 29.768 27.136 1.00 11.67 126 TYR B CA 1
ATOM 2551 C C . TYR B 1 148 ? 58.172 29.065 28.463 1.00 12.02 126 TYR B C 1
ATOM 2552 O O . TYR B 1 148 ? 57.848 29.567 29.525 1.00 11.66 126 TYR B O 1
ATOM 2561 N N . SER B 1 149 ? 58.743 27.861 28.399 1.00 10.95 127 SER B N 1
ATOM 2562 C CA . SER B 1 149 ? 59.036 27.149 29.635 1.00 12.65 127 SER B CA 1
ATOM 2563 C C . SER B 1 149 ? 59.999 27.921 30.551 1.00 11.73 127 SER B C 1
ATOM 2564 O O . SER B 1 149 ? 59.774 27.991 31.768 1.00 12.31 127 SER B O 1
ATOM 2567 N N . ALA B 1 150 ? 61.067 28.509 29.981 1.00 11.56 128 ALA B N 1
ATOM 2568 C CA . ALA B 1 150 ? 62.079 29.158 30.799 1.00 11.46 128 ALA B CA 1
ATOM 2569 C C . ALA B 1 150 ? 61.637 30.543 31.238 1.00 12.90 128 ALA B C 1
ATOM 2570 O O . ALA B 1 150 ? 61.844 30.959 32.382 1.00 14.34 128 ALA B O 1
ATOM 2572 N N . GLN B 1 151 ? 61.049 31.282 30.291 1.00 11.64 129 GLN B N 1
ATOM 2573 C CA . GLN B 1 151 ? 60.819 32.724 30.504 1.00 11.60 129 GLN B CA 1
ATOM 2574 C C . GLN B 1 151 ? 59.441 33.009 31.070 1.00 12.74 129 GLN B C 1
ATOM 2575 O O . GLN B 1 151 ? 59.242 34.055 31.689 1.00 12.82 129 GLN B O 1
ATOM 2589 N N . ILE B 1 153 ? 56.921 30.118 32.337 1.00 12.07 131 ILE B N 1
ATOM 2590 C CA . ILE B 1 153 ? 56.592 29.197 33.430 1.00 13.51 131 ILE B CA 1
ATOM 2591 C C . ILE B 1 153 ? 57.590 29.294 34.578 1.00 13.17 131 ILE B C 1
ATOM 2592 O O . ILE B 1 153 ? 57.183 29.440 35.729 1.00 13.08 131 ILE B O 1
ATOM 2597 N N A ASP B 1 154 ? 58.889 29.171 34.287 0.60 12.75 132 ASP B N 1
ATOM 2598 N N B ASP B 1 154 ? 58.878 29.205 34.260 0.40 12.42 132 ASP B N 1
ATOM 2599 C CA A ASP B 1 154 ? 59.856 29.240 35.381 0.60 13.27 132 ASP B CA 1
ATOM 2600 C CA B ASP B 1 154 ? 59.895 29.225 35.295 0.40 12.34 132 ASP B CA 1
ATOM 2601 C C A ASP B 1 154 ? 59.890 30.590 36.070 0.60 12.46 132 ASP B C 1
ATOM 2602 C C B ASP B 1 154 ? 60.002 30.576 36.007 0.40 12.18 132 ASP B C 1
ATOM 2603 O O A ASP B 1 154 ? 60.133 30.652 37.271 0.60 13.09 132 ASP B O 1
ATOM 2604 O O B ASP B 1 154 ? 60.417 30.620 37.160 0.40 12.57 132 ASP B O 1
ATOM 2613 N N . ALA B 1 155 ? 59.628 31.658 35.320 1.00 13.05 133 ALA B N 1
ATOM 2614 C CA . ALA B 1 155 ? 59.574 32.995 35.934 1.00 13.34 133 ALA B CA 1
ATOM 2615 C C . ALA B 1 155 ? 58.524 33.033 37.032 1.00 14.36 133 ALA B C 1
ATOM 2616 O O . ALA B 1 155 ? 58.741 33.645 38.079 1.00 16.09 133 ALA B O 1
ATOM 2618 N N . LEU B 1 156 ? 57.386 32.366 36.808 1.00 13.65 134 LEU B N 1
ATOM 2619 C CA . LEU B 1 156 ? 56.383 32.267 37.867 1.00 13.80 134 LEU B CA 1
ATOM 2620 C C . LEU B 1 156 ? 56.808 31.261 38.946 1.00 13.85 134 LEU B C 1
ATOM 2621 O O . LEU B 1 156 ? 56.719 31.543 40.144 1.00 13.95 134 LEU B O 1
ATOM 2626 N N . ALA B 1 157 ? 57.310 30.107 38.523 1.00 13.26 135 ALA B N 1
ATOM 2627 C CA . ALA B 1 157 ? 57.628 29.019 39.463 1.00 13.16 135 ALA B CA 1
ATOM 2628 C C . ALA B 1 157 ? 58.647 29.486 40.525 1.00 14.42 135 ALA B C 1
ATOM 2629 O O . ALA B 1 157 ? 58.538 29.127 41.710 1.00 15.19 135 ALA B O 1
ATOM 2631 N N . GLU B 1 158 ? 59.610 30.298 40.082 1.00 15.61 136 GLU B N 1
ATOM 2632 C CA . GLU B 1 158 ? 60.653 30.875 40.983 1.00 17.40 136 GLU B CA 1
ATOM 2633 C C . GLU B 1 158 ? 60.083 31.651 42.166 1.00 18.13 136 GLU B C 1
ATOM 2634 O O . GLU B 1 158 ? 60.742 31.753 43.246 1.00 19.05 136 GLU B O 1
ATOM 2640 N N A ARG B 1 159 ? 58.884 32.192 42.002 0.50 18.59 137 ARG B N 1
ATOM 2641 N N B ARG B 1 159 ? 58.897 32.223 41.962 0.50 18.09 137 ARG B N 1
ATOM 2642 C CA A ARG B 1 159 ? 58.300 33.069 43.019 0.50 19.10 137 ARG B CA 1
ATOM 2643 C CA B ARG B 1 159 ? 58.241 33.076 42.960 0.50 18.09 137 ARG B CA 1
ATOM 2644 C C A ARG B 1 159 ? 57.382 32.355 44.002 0.50 18.62 137 ARG B C 1
ATOM 2645 C C B ARG B 1 159 ? 57.631 32.238 44.087 0.50 17.92 137 ARG B C 1
ATOM 2646 O O A ARG B 1 159 ? 56.965 32.956 44.999 0.50 18.43 137 ARG B O 1
ATOM 2647 O O B ARG B 1 159 ? 57.685 32.626 45.248 0.50 17.81 137 ARG B O 1
ATOM 2662 N N . LEU B 1 160 ? 57.048 31.093 43.722 1.00 17.40 138 LEU B N 1
ATOM 2663 C CA . LEU B 1 160 ? 56.038 30.412 44.543 1.00 16.60 138 LEU B CA 1
ATOM 2664 C C . LEU B 1 160 ? 56.581 29.737 45.791 1.00 16.81 138 LEU B C 1
ATOM 2665 O O . LEU B 1 160 ? 57.585 29.007 45.721 1.00 18.30 138 LEU B O 1
ATOM 2670 N N . PRO B 1 161 ? 55.893 29.971 46.920 1.00 16.72 139 PRO B N 1
ATOM 2671 C CA . PRO B 1 161 ? 56.304 29.321 48.158 1.00 16.88 139 PRO B CA 1
ATOM 2672 C C . PRO B 1 161 ? 55.800 27.883 48.171 1.00 16.76 139 PRO B C 1
ATOM 2673 O O . PRO B 1 161 ? 54.855 27.570 47.447 1.00 16.60 139 PRO B O 1
ATOM 2677 N N . GLY B 1 162 ? 56.425 27.015 48.966 1.00 18.02 140 GLY B N 1
ATOM 2678 C CA . GLY B 1 162 ? 55.891 25.671 49.126 1.00 18.17 140 GLY B CA 1
ATOM 2679 C C . GLY B 1 162 ? 56.295 24.652 48.083 1.00 18.01 140 GLY B C 1
ATOM 2680 O O . GLY B 1 162 ? 57.048 24.947 47.140 1.00 19.05 140 GLY B O 1
ATOM 2681 N N A ARG B 1 163 ? 55.764 23.446 48.248 0.50 17.69 141 ARG B N 1
ATOM 2682 N N B ARG B 1 163 ? 55.777 23.440 48.260 0.50 18.02 141 ARG B N 1
ATOM 2683 C CA A ARG B 1 163 ? 56.144 22.305 47.423 0.50 17.14 141 ARG B CA 1
ATOM 2684 C CA B ARG B 1 163 ? 56.115 22.282 47.424 0.50 17.88 141 ARG B CA 1
ATOM 2685 C C A ARG B 1 163 ? 55.471 22.342 46.054 0.50 16.22 141 ARG B C 1
ATOM 2686 C C B ARG B 1 163 ? 55.492 22.378 46.040 0.50 16.60 141 ARG B C 1
ATOM 2687 O O A ARG B 1 163 ? 54.377 22.906 45.892 0.50 16.15 141 ARG B O 1
ATOM 2688 O O B ARG B 1 163 ? 54.451 23.017 45.854 0.50 16.65 141 ARG B O 1
ATOM 2703 N N . ASP B 1 164 ? 56.125 21.717 45.076 1.00 15.55 142 ASP B N 1
ATOM 2704 C CA . ASP B 1 164 ? 55.572 21.545 43.718 1.00 14.19 142 ASP B CA 1
ATOM 2705 C C . ASP B 1 164 ? 55.374 22.868 42.981 1.00 13.14 142 ASP B C 1
ATOM 2706 O O . ASP B 1 164 ? 54.401 23.039 42.215 1.00 13.59 142 ASP B O 1
ATOM 2711 N N . ALA B 1 165 ? 56.303 23.799 43.171 1.00 13.07 143 ALA B N 1
ATOM 2712 C CA . ALA B 1 165 ? 56.193 25.134 42.559 1.00 11.73 143 ALA B CA 1
ATOM 2713 C C . ALA B 1 165 ? 56.142 25.088 41.061 1.00 12.20 143 ALA B C 1
ATOM 2714 O O . ALA B 1 165 ? 55.315 25.789 40.458 1.00 11.76 143 ALA B O 1
ATOM 2716 N N . ARG B 1 166 ? 56.998 24.299 40.422 1.00 11.70 144 ARG B N 1
ATOM 2717 C CA . ARG B 1 166 ? 56.949 24.193 38.972 1.00 11.21 144 ARG B CA 1
ATOM 2718 C C . ARG B 1 166 ? 55.587 23.658 38.431 1.00 11.85 144 ARG B C 1
ATOM 2719 O O . ARG B 1 166 ? 55.004 24.214 37.499 1.00 11.72 144 ARG B O 1
ATOM 2727 N N . LEU B 1 167 ? 55.092 22.569 39.026 1.00 11.08 145 LEU B N 1
ATOM 2728 C CA . LEU B 1 167 ? 53.810 21.990 38.616 1.00 10.45 145 LEU B CA 1
ATOM 2729 C C . LEU B 1 167 ? 52.744 23.069 38.800 1.00 10.90 145 LEU B C 1
ATOM 2730 O O . LEU B 1 167 ? 51.908 23.258 37.901 1.00 10.85 145 LEU B O 1
ATOM 2735 N N . ARG B 1 168 ? 52.726 23.722 39.963 1.00 11.06 146 ARG B N 1
ATOM 2736 C CA . ARG B 1 168 ? 51.697 24.726 40.210 1.00 10.81 146 ARG B CA 1
ATOM 2737 C C . ARG B 1 168 ? 51.763 25.875 39.196 1.00 11.29 146 ARG B C 1
ATOM 2738 O O . ARG B 1 168 ? 50.728 26.354 38.741 1.00 10.69 146 ARG B O 1
ATOM 2746 N N . ALA B 1 169 ? 52.963 26.289 38.788 1.00 11.44 147 ALA B N 1
ATOM 2747 C CA . ALA B 1 169 ? 53.109 27.355 37.775 1.00 10.55 147 ALA B CA 1
ATOM 2748 C C . ALA B 1 169 ? 52.575 26.886 36.420 1.00 11.41 147 ALA B C 1
ATOM 2749 O O . ALA B 1 169 ? 51.924 27.667 35.699 1.00 11.76 147 ALA B O 1
ATOM 2751 N N . GLU B 1 170 ? 52.843 25.629 36.053 1.00 10.64 148 GLU B N 1
ATOM 2752 C CA . GLU B 1 170 ? 52.244 25.079 34.821 1.00 11.18 148 GLU B CA 1
ATOM 2753 C C . GLU B 1 170 ? 50.704 25.052 34.895 1.00 10.71 148 GLU B C 1
ATOM 2754 O O . GLU B 1 170 ? 50.032 25.327 33.904 1.00 11.76 148 GLU B O 1
ATOM 2760 N N . LEU B 1 171 ? 50.165 24.710 36.063 1.00 10.34 149 LEU B N 1
ATOM 2761 C CA . LEU B 1 171 ? 48.697 24.679 36.229 1.00 10.15 149 LEU B CA 1
ATOM 2762 C C . LEU B 1 171 ? 48.102 26.101 36.174 1.00 10.58 149 LEU B C 1
ATOM 2763 O O . LEU B 1 171 ? 47.044 26.279 35.592 1.00 10.43 149 LEU B O 1
ATOM 2768 N N . VAL B 1 172 ? 48.784 27.104 36.749 1.00 10.06 150 VAL B N 1
ATOM 2769 C CA . VAL B 1 172 ? 48.332 28.488 36.648 1.00 9.65 150 VAL B CA 1
ATOM 2770 C C . VAL B 1 172 ? 48.279 28.895 35.203 1.00 10.66 150 VAL B C 1
ATOM 2771 O O . VAL B 1 172 ? 47.264 29.411 34.743 1.00 11.56 150 VAL B O 1
ATOM 2783 N N . SER B 1 174 ? 48.109 26.962 32.587 1.00 9.63 152 SER B N 1
ATOM 2784 C CA . SER B 1 174 ? 46.988 26.212 31.983 1.00 11.09 152 SER B CA 1
ATOM 2785 C C . SER B 1 174 ? 45.659 26.921 32.172 1.00 10.69 152 SER B C 1
ATOM 2786 O O . SER B 1 174 ? 44.864 27.033 31.222 1.00 11.63 152 SER B O 1
ATOM 2797 N N . LEU B 1 176 ? 45.004 30.146 32.873 1.00 10.10 154 LEU B N 1
ATOM 2798 C CA . LEU B 1 176 ? 44.926 31.480 32.310 1.00 10.59 154 LEU B CA 1
ATOM 2799 C C . LEU B 1 176 ? 44.824 31.410 30.797 1.00 11.01 154 LEU B C 1
ATOM 2800 O O . LEU B 1 176 ? 43.942 32.046 30.178 1.00 11.46 154 LEU B O 1
ATOM 2805 N N . THR B 1 177 ? 45.733 30.615 30.198 1.00 11.48 155 THR B N 1
ATOM 2806 C CA . THR B 1 177 ? 45.680 30.491 28.733 1.00 11.23 155 THR B CA 1
ATOM 2807 C C . THR B 1 177 ? 44.426 29.758 28.286 1.00 11.58 155 THR B C 1
ATOM 2808 O O . THR B 1 177 ? 43.831 30.091 27.250 1.00 13.16 155 THR B O 1
ATOM 2812 N N . GLY B 1 178 ? 44.001 28.748 29.071 1.00 10.99 156 GLY B N 1
ATOM 2813 C CA . GLY B 1 178 ? 42.788 28.028 28.707 1.00 11.37 156 GLY B CA 1
ATOM 2814 C C . GLY B 1 178 ? 41.567 28.959 28.712 1.00 10.19 156 GLY B C 1
ATOM 2815 O O . GLY B 1 178 ? 40.686 28.859 27.856 1.00 11.02 156 GLY B O 1
ATOM 2816 N N . LEU B 1 179 ? 41.503 29.863 29.697 1.00 10.51 157 LEU B N 1
ATOM 2817 C CA . LEU B 1 179 ? 40.412 30.826 29.782 1.00 10.55 157 LEU B CA 1
ATOM 2818 C C . LEU B 1 179 ? 40.394 31.743 28.562 1.00 11.03 157 LEU B C 1
ATOM 2819 O O . LEU B 1 179 ? 39.344 31.942 27.953 1.00 11.88 157 LEU B O 1
ATOM 2824 N N . ALA B 1 180 ? 41.557 32.310 28.212 1.00 11.15 158 ALA B N 1
ATOM 2825 C CA . ALA B 1 180 ? 41.582 33.252 27.098 1.00 10.35 158 ALA B CA 1
ATOM 2826 C C . ALA B 1 180 ? 41.213 32.566 25.793 1.00 10.19 158 ALA B C 1
ATOM 2827 O O . ALA B 1 180 ? 40.460 33.134 24.981 1.00 11.29 158 ALA B O 1
ATOM 2829 N N . VAL B 1 181 ? 41.773 31.358 25.565 1.00 10.92 159 VAL B N 1
ATOM 2830 C CA . VAL B 1 181 ? 41.451 30.638 24.312 1.00 11.81 159 VAL B CA 1
ATOM 2831 C C . VAL B 1 181 ? 39.970 30.281 24.274 1.00 11.68 159 VAL B C 1
ATOM 2832 O O . VAL B 1 181 ? 39.315 30.481 23.272 1.00 12.40 159 VAL B O 1
ATOM 2844 N N . ARG B 1 183 ? 37.415 31.736 25.810 1.00 12.14 161 ARG B N 1
ATOM 2845 C CA . ARG B 1 183 ? 36.520 32.865 25.681 1.00 13.17 161 ARG B CA 1
ATOM 2846 C C . ARG B 1 183 ? 36.682 33.575 24.377 1.00 13.04 161 ARG B C 1
ATOM 2847 O O . ARG B 1 183 ? 35.700 33.950 23.757 1.00 13.71 161 ARG B O 1
ATOM 2855 N N . ARG B 1 184 ? 37.920 33.773 23.961 1.00 12.82 162 ARG B N 1
ATOM 2856 C CA . ARG B 1 184 ? 38.163 34.604 22.782 1.00 12.63 162 ARG B CA 1
ATOM 2857 C C . ARG B 1 184 ? 38.030 33.871 21.472 1.00 12.86 162 ARG B C 1
ATOM 2858 O O . ARG B 1 184 ? 37.671 34.489 20.442 1.00 15.06 162 ARG B O 1
ATOM 2866 N N . LYS B 1 185 ? 38.342 32.570 21.482 1.00 12.83 163 LYS B N 1
ATOM 2867 C CA . LYS B 1 185 ? 38.397 31.827 20.237 1.00 13.97 163 LYS B CA 1
ATOM 2868 C C . LYS B 1 185 ? 37.208 30.882 20.124 1.00 13.74 163 LYS B C 1
ATOM 2869 O O . LYS B 1 185 ? 36.506 30.882 19.106 1.00 14.21 163 LYS B O 1
ATOM 2891 N N . GLN B 1 188 ? 33.692 33.336 21.747 1.00 18.57 166 GLN B N 1
ATOM 2892 C CA . GLN B 1 188 ? 33.467 34.639 21.095 1.00 21.26 166 GLN B CA 1
ATOM 2893 C C . GLN B 1 188 ? 32.189 35.318 21.670 1.00 22.47 166 GLN B C 1
ATOM 2894 O O . GLN B 1 188 ? 32.112 35.535 22.890 1.00 23.05 166 GLN B O 1
ATOM 2900 N N A GLU B 1 189 ? 31.220 35.659 20.829 0.50 23.71 167 GLU B N 1
ATOM 2901 N N B GLU B 1 189 ? 31.199 35.598 20.821 0.50 23.31 167 GLU B N 1
ATOM 2902 C CA A GLU B 1 189 ? 29.983 36.250 21.338 0.50 24.72 167 GLU B CA 1
ATOM 2903 C CA B GLU B 1 189 ? 29.942 36.222 21.259 0.50 23.88 167 GLU B CA 1
ATOM 2904 C C A GLU B 1 189 ? 29.168 35.301 22.228 0.50 24.77 167 GLU B C 1
ATOM 2905 C C B GLU B 1 189 ? 28.957 35.263 21.964 0.50 24.10 167 GLU B C 1
ATOM 2906 O O A GLU B 1 189 ? 28.393 35.778 23.076 0.50 26.03 167 GLU B O 1
ATOM 2907 O O B GLU B 1 189 ? 27.870 35.685 22.399 0.50 23.98 167 GLU B O 1
ATOM 2918 N N . HIS B 1 190 ? 29.320 33.984 22.029 1.00 24.50 168 HIS B N 1
ATOM 2919 C CA . HIS B 1 190 ? 28.632 32.984 22.882 1.00 23.68 168 HIS B CA 1
ATOM 2920 C C . HIS B 1 190 ? 29.136 33.091 24.364 1.00 23.22 168 HIS B C 1
ATOM 2921 O O . HIS B 1 190 ? 28.541 32.466 25.235 1.00 22.77 168 HIS B O 1
ATOM 2928 N N . ALA B 1 191 ? 30.214 33.837 24.646 1.00 21.86 169 ALA B N 1
ATOM 2929 C CA . ALA B 1 191 ? 30.813 33.833 26.018 1.00 22.02 169 ALA B CA 1
ATOM 2930 C C . ALA B 1 191 ? 29.869 34.489 27.026 1.00 22.35 169 ALA B C 1
ATOM 2931 O O . ALA B 1 191 ? 29.365 35.588 26.785 1.00 23.25 169 ALA B O 1
ATOM 2933 N N . THR B 1 192 ? 29.645 33.809 28.147 1.00 21.19 170 THR B N 1
ATOM 2934 C CA . THR B 1 192 ? 28.682 34.252 29.158 1.00 20.96 170 THR B CA 1
ATOM 2935 C C . THR B 1 192 ? 29.416 34.917 30.316 1.00 20.33 170 THR B C 1
ATOM 2936 O O . THR B 1 192 ? 30.453 34.466 30.775 1.00 20.92 170 THR B O 1
ATOM 2940 N N . GLY B 1 193 ? 28.872 36.032 30.792 1.00 18.90 171 GLY B N 1
ATOM 2941 C CA . GLY B 1 193 ? 29.443 36.665 31.983 1.00 19.10 171 GLY B CA 1
ATOM 2942 C C . GLY B 1 193 ? 30.412 37.780 31.676 1.00 18.51 171 GLY B C 1
ATOM 2943 O O . GLY B 1 193 ? 31.039 37.781 30.631 1.00 20.18 171 GLY B O 1
ATOM 2944 N N . THR B 1 194 ? 30.531 38.729 32.602 1.00 17.79 172 THR B N 1
ATOM 2945 C CA . THR B 1 194 ? 31.444 39.848 32.444 1.00 17.81 172 THR B CA 1
ATOM 2946 C C . THR B 1 194 ? 32.824 39.470 33.009 1.00 17.54 172 THR B C 1
ATOM 2947 O O . THR B 1 194 ? 32.962 38.487 33.757 1.00 16.15 172 THR B O 1
ATOM 2951 N N . PRO B 1 195 ? 33.863 40.255 32.676 1.00 18.79 173 PRO B N 1
ATOM 2952 C CA . PRO B 1 195 ? 35.173 39.984 33.261 1.00 18.22 173 PRO B CA 1
ATOM 2953 C C . PRO B 1 195 ? 35.227 39.952 34.782 1.00 17.19 173 PRO B C 1
ATOM 2954 O O . PRO B 1 195 ? 35.945 39.120 35.333 1.00 15.78 173 PRO B O 1
ATOM 2958 N N . GLU B 1 196 ? 34.474 40.814 35.479 1.00 15.56 174 GLU B N 1
ATOM 2959 C CA . GLU B 1 196 ? 34.504 40.748 36.934 1.00 15.24 174 GLU B CA 1
ATOM 2960 C C . GLU B 1 196 ? 33.833 39.486 37.447 1.00 14.06 174 GLU B C 1
ATOM 2961 O O . GLU B 1 196 ? 34.211 38.982 38.502 1.00 15.77 174 GLU B O 1
ATOM 2967 N N . GLU B 1 197 ? 32.789 39.030 36.739 1.00 13.51 175 GLU B N 1
ATOM 2968 C CA . GLU B 1 197 ? 32.188 37.744 37.109 1.00 13.40 175 GLU B CA 1
ATOM 2969 C C . GLU B 1 197 ? 33.183 36.599 36.902 1.00 12.49 175 GLU B C 1
ATOM 2970 O O . GLU B 1 197 ? 33.262 35.706 37.746 1.00 13.35 175 GLU B O 1
ATOM 2976 N N . VAL B 1 198 ? 33.956 36.624 35.808 1.00 11.74 176 VAL B N 1
ATOM 2977 C CA . VAL B 1 198 ? 35.029 35.643 35.615 1.00 11.91 176 VAL B CA 1
ATOM 2978 C C . VAL B 1 198 ? 36.017 35.706 36.781 1.00 12.09 176 VAL B C 1
ATOM 2979 O O . VAL B 1 198 ? 36.357 34.682 37.386 1.00 13.07 176 VAL B O 1
ATOM 2983 N N . VAL B 1 199 ? 36.459 36.919 37.135 1.00 11.97 177 VAL B N 1
ATOM 2984 C CA . VAL B 1 199 ? 37.379 37.089 38.243 1.00 12.54 177 VAL B CA 1
ATOM 2985 C C . VAL B 1 199 ? 36.812 36.505 39.545 1.00 13.41 177 VAL B C 1
ATOM 2986 O O . VAL B 1 199 ? 37.484 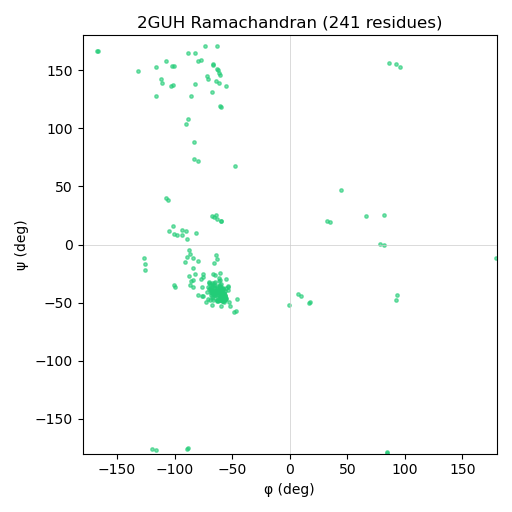35.777 40.263 1.00 14.41 177 VAL B O 1
ATOM 2990 N N . ALA B 1 200 ? 35.541 36.781 39.845 1.00 12.96 178 ALA B N 1
ATOM 2991 C CA . ALA B 1 200 ? 34.956 36.331 41.098 1.00 13.22 178 ALA B CA 1
ATOM 2992 C C . ALA B 1 200 ? 34.988 34.822 41.271 1.00 13.21 178 ALA B C 1
ATOM 2993 O O . ALA B 1 200 ? 35.244 34.338 42.366 1.00 14.51 178 ALA B O 1
ATOM 2995 N N . HIS B 1 201 ? 34.746 34.101 40.170 1.00 11.68 179 HIS B N 1
ATOM 2996 C CA . HIS B 1 201 ? 34.749 32.641 40.209 1.00 11.82 179 HIS B CA 1
ATOM 2997 C C . HIS B 1 201 ? 36.134 32.040 40.062 1.00 12.33 179 HIS B C 1
ATOM 2998 O O . HIS B 1 201 ? 36.414 31.032 40.673 1.00 14.14 179 HIS B O 1
ATOM 3005 N N . TYR B 1 202 ? 36.984 32.642 39.233 1.00 11.36 180 TYR B N 1
ATOM 3006 C CA . TYR B 1 202 ? 38.212 31.964 38.797 1.00 11.13 180 TYR B CA 1
ATOM 3007 C C . TYR B 1 202 ? 39.445 32.413 39.556 1.00 11.20 180 TYR B C 1
ATOM 3008 O O . TYR B 1 202 ? 40.325 31.609 39.812 1.00 11.54 180 TYR B O 1
ATOM 3017 N N . ALA B 1 203 ? 39.516 33.690 39.940 1.00 10.90 181 ALA B N 1
ATOM 3018 C CA . ALA B 1 203 ? 40.721 34.175 40.606 1.00 11.51 181 ALA B CA 1
ATOM 3019 C C . ALA B 1 203 ? 41.039 33.474 41.920 1.00 10.26 181 ALA B C 1
ATOM 3020 O O . ALA B 1 203 ? 42.211 33.236 42.185 1.00 11.03 181 ALA B O 1
ATOM 3022 N N . PRO B 1 204 ? 40.026 33.177 42.765 1.00 10.58 182 PRO B N 1
ATOM 3023 C CA . PRO B 1 204 ? 40.394 32.474 43.994 1.00 10.60 182 PRO B CA 1
ATOM 3024 C C . PRO B 1 204 ? 41.025 31.116 43.736 1.00 11.31 182 PRO B C 1
ATOM 3025 O O . PRO B 1 204 ? 41.836 30.687 44.523 1.00 12.18 182 PRO B O 1
ATOM 3029 N N . LEU B 1 205 ? 40.664 30.473 42.632 1.00 11.25 183 LEU B N 1
ATOM 3030 C CA . LEU B 1 205 ? 41.260 29.185 42.303 1.00 10.84 183 LEU B CA 1
ATOM 3031 C C . LEU B 1 205 ? 42.718 29.342 41.886 1.00 11.42 183 LEU B C 1
ATOM 3032 O O . LEU B 1 205 ? 43.609 28.598 42.326 1.00 11.95 183 LEU B O 1
ATOM 3037 N N . VAL B 1 206 ? 42.967 30.321 41.000 1.00 10.86 184 VAL B N 1
ATOM 3038 C CA . VAL B 1 206 ? 44.343 30.641 40.634 1.00 10.93 184 VAL B CA 1
ATOM 3039 C C . VAL B 1 206 ? 45.152 30.976 41.886 1.00 10.63 184 VAL B C 1
ATOM 3040 O O . VAL B 1 206 ? 46.296 30.528 42.042 1.00 12.07 184 VAL B O 1
ATOM 3044 N N . GLN B 1 207 ? 44.573 31.785 42.783 1.00 9.90 185 GLN B N 1
ATOM 3045 C CA . GLN B 1 207 ? 45.290 32.178 44.009 1.00 10.78 185 GLN B CA 1
ATOM 3046 C C . GLN B 1 207 ? 45.619 30.970 44.906 1.00 11.40 185 GLN B C 1
ATOM 3047 O O . GLN B 1 207 ? 46.679 30.964 45.551 1.00 11.90 185 GLN B O 1
ATOM 3053 N N A GLU B 1 208 ? 44.764 29.944 44.915 0.50 11.01 186 GLU B N 1
ATOM 3054 N N B GLU B 1 208 ? 44.745 29.957 44.914 0.50 11.49 186 GLU B N 1
ATOM 3055 C CA A GLU B 1 208 ? 45.081 28.743 45.703 0.50 12.06 186 GLU B CA 1
ATOM 3056 C CA B GLU B 1 208 ? 45.027 28.717 45.654 0.50 13.04 186 GLU B CA 1
ATOM 3057 C C A GLU B 1 208 ? 46.341 28.065 45.180 0.50 11.77 186 GLU B C 1
ATOM 3058 C C B GLU B 1 208 ? 46.352 28.130 45.176 0.50 12.29 186 GLU B C 1
ATOM 3059 O O A GLU B 1 208 ? 47.132 27.558 45.963 0.50 12.97 186 GLU B O 1
ATOM 3060 O O B GLU B 1 208 ? 47.212 27.787 45.980 0.50 13.39 186 GLU B O 1
ATOM 3071 N N . LEU B 1 209 ? 46.526 28.043 43.856 1.00 11.66 187 LEU B N 1
ATOM 3072 C CA . LEU B 1 209 ? 47.740 27.462 43.309 1.00 11.37 187 LEU B CA 1
ATOM 3073 C C . LEU B 1 209 ? 48.964 28.317 43.642 1.00 12.16 187 LEU B C 1
ATOM 3074 O O . LEU B 1 209 ? 50.042 27.782 43.899 1.00 13.42 187 LEU B O 1
ATOM 3079 N N . LEU B 1 210 ? 48.804 29.648 43.602 1.00 12.13 188 LEU B N 1
ATOM 3080 C CA . LEU B 1 210 ? 49.925 30.532 43.915 1.00 11.94 188 LEU B CA 1
ATOM 3081 C C . LEU B 1 210 ? 50.352 30.360 45.372 1.00 12.42 188 LEU B C 1
ATOM 3082 O O . LEU B 1 210 ? 51.534 30.360 45.668 1.00 13.51 188 LEU B O 1
ATOM 3087 N N . ASP B 1 211 ? 49.369 30.237 46.272 1.00 12.71 189 ASP B N 1
ATOM 3088 C CA . ASP B 1 211 ? 49.648 30.265 47.719 1.00 14.78 189 ASP B CA 1
ATOM 3089 C C . ASP B 1 211 ? 50.272 28.968 48.217 1.00 16.37 189 ASP B C 1
ATOM 3090 O O . ASP B 1 211 ? 50.981 28.968 49.225 1.00 16.47 189 ASP B O 1
ATOM 3095 N N . GLY B 1 212 ? 49.989 27.856 47.549 1.00 17.62 190 GLY B N 1
ATOM 3096 C CA . GLY B 1 212 ? 50.605 26.594 47.973 1.00 21.95 190 GLY B CA 1
ATOM 3097 C C . GLY B 1 212 ? 49.835 25.870 49.061 1.00 25.67 190 GLY B C 1
ATOM 3098 O O . GLY B 1 212 ? 49.070 26.480 49.840 1.00 26.09 190 GLY B O 1
ATOM 3099 N N . GLY B 1 213 ? 50.054 24.553 49.119 1.00 27.63 191 GLY B N 1
ATOM 3100 C CA . GLY B 1 213 ? 49.272 23.669 49.976 1.00 29.49 191 GLY B CA 1
ATOM 3101 C C . GLY B 1 213 ? 48.283 22.892 49.121 1.00 30.79 191 GLY B C 1
ATOM 3102 O O . GLY B 1 213 ? 48.510 22.663 47.919 1.00 31.94 191 GLY B O 1
#

Solvent-accessible surface area: 16062 Å² total